Protein AF-A0A820Y696-F1 (afdb_monomer)

Foldseek 3Di:
DDDDDDPPPPPPDDDPDPAAEFEEECVQEDLVPAPRDPVHHHPDPLSVCVVRNDRHWYWYQDPDPVVPGTDTDDPVNSVVSVVVNVVVVVVVVVVVVVVVVVVVVLVVLVVVVVVPDDDDDPVDDDADEDEPVCVLVQAQGKHKYWDFDPDDDDRNAAGRFTKIFIFHKDADPPPDDDVVRIDGPTPDMDTPGGDDHPACVVQDDPPDDVVSCVVCVVRVCVDDVNVVVVVLVVQLVVLLVVLQVVVQAEEDDADQKAPDAPDPDFDFDWDQDVNDIITGAQDCVVVQVVCCVPRAKYKYFAKHAGPPPDPDPPDDRIDTDIDIDHPPDDPVRVVVVVVSSVVSSVVSSD

Radius of gyration: 34.63 Å; Cα contacts (8 Å, |Δi|>4): 448; chains: 1; bounding box: 74×80×110 Å

Sequence (350 aa):
MVSTTESTIQKLEDCSMNGILIYTSEKYGNDEQGDGSETKPFRTPLQGYRQYGDTITIYIDSKDESKGKWELLSKTQGKKVKIQYAEEKRKQERSRQQEFEDAQRREEKLEEAKQNVIKEDKSLSQAEVIKIKYVRNYHDKRVKIFGWCQTYDSVILSTEASISVYGIVRPVPEGQSAPGDQELVVDYFEVIGHSPPGGTDTLVNEESHPDVQLDNRHMLIRGENTSKILRLRSIVTQCFREHFFDRGYYETFPPTLVQTQVEGGSTLFSLSYFGEPAYLTQSSQLYLETACPALGDVFCIAQSYRAEQSRTRRHLAEYTHIEAECPFISYNDLLDRIEDLVVDVIDRMA

Secondary structure (DSSP, 8-state):
------TTSTTS------PEEEEB-TTT--TTT--SSSSS-BSSHHHHHHHHTTSEEEEEE-S-GGG-SEEEPPHHHHHHHHHHHHHHHHHHHHHHHHHHHHHHHHHHHHHHHHT------TTSPPPEEE-GGGGGG-TT-EEEEEEE--S--SSS--TT-EEEEEEEEEEPPTT---TTSEEEEEEEEEEEE---TTTTTTT--TTS-HHHHHHTHHHHTTSHHHHHHHHHHHHHHHHHHHHHHHTT-EE----SEESS-SSTT----EEEETTEEEEE-S--HHHHHHHHHHHSSEEEEEEEE------STT--SEEEEEEEE-TT--HHHHHHHHHHHHHHHHHHH-

Nearest PDB structures (foldseek):
  8tc8-assembly1_A  TM=9.318E-01  e=1.299E-28  Homo sapiens
  2xgt-assembly1_B  TM=9.319E-01  e=3.676E-26  Brugia malayi
  2xti-assembly1_A  TM=9.289E-01  e=9.708E-26  Brugia malayi
  2xgt-assembly1_A  TM=9.191E-01  e=1.893E-25  Brugia malayi
  1wyd-assembly1_B  TM=8.976E-01  e=2.344E-17  Sulfurisphaera tokodaii str. 7

Solvent-accessible surface area (backbone atoms only — not comparable to full-atom values): 20981 Å² total; per-residue (Å²): 132,88,79,94,87,74,95,76,77,89,81,80,86,88,81,94,68,101,48,55,73,34,25,24,21,82,89,79,27,34,72,87,81,33,81,22,39,89,92,37,15,16,31,42,72,60,55,52,39,74,76,63,40,92,60,55,46,51,29,29,64,35,94,47,75,92,77,39,73,62,32,72,58,49,73,70,59,49,51,54,45,52,50,52,52,51,51,53,50,51,51,51,51,50,51,52,50,51,52,50,53,51,49,52,58,48,51,53,52,53,56,61,49,70,71,65,76,81,71,82,69,83,86,56,76,83,58,47,81,51,58,79,93,54,52,88,80,41,73,78,36,44,33,35,39,74,49,63,40,89,67,88,82,71,98,76,66,29,34,69,15,32,35,38,42,29,27,39,36,39,71,49,59,91,96,58,86,44,86,86,54,39,41,70,53,70,80,44,72,46,81,76,39,86,43,66,79,63,38,63,63,71,78,49,56,94,85,49,56,68,67,63,48,58,78,44,34,87,56,51,45,72,38,74,68,49,35,50,52,56,50,47,52,54,50,53,56,48,33,51,49,50,56,40,48,78,71,64,34,43,83,53,83,72,79,50,73,33,84,68,82,88,62,92,91,68,60,59,45,74,45,79,54,95,86,39,79,30,27,44,29,68,66,58,61,75,58,44,62,66,42,24,90,80,62,40,36,34,31,35,80,44,73,24,30,47,52,64,94,59,93,53,101,86,57,63,51,63,43,83,41,78,49,72,41,65,69,95,66,54,73,66,55,50,53,53,50,52,51,48,52,57,51,52,36,54,60,68,72,110

pLDDT: mean 82.22, std 15.83, range [27.8, 98.81]

Mean predicted aligned error: 16.08 Å

Structure (mmCIF, N/CA/C/O backbone):
data_AF-A0A820Y696-F1
#
_entry.id   AF-A0A820Y696-F1
#
loop_
_atom_site.group_PDB
_atom_site.id
_atom_site.type_symbol
_atom_site.label_atom_id
_atom_site.label_alt_id
_atom_site.label_comp_id
_atom_site.label_asym_id
_atom_site.label_entity_id
_atom_site.label_seq_id
_atom_site.pdbx_PDB_ins_code
_atom_site.Cartn_x
_atom_site.Cartn_y
_atom_site.Cartn_z
_atom_site.occupancy
_atom_site.B_iso_or_equiv
_atom_site.auth_seq_id
_atom_site.auth_comp_id
_atom_site.auth_asym_id
_atom_site.auth_atom_id
_atom_site.pdbx_PDB_model_num
ATOM 1 N N . MET A 1 1 ? 34.232 54.675 78.229 1.00 34.28 1 MET A N 1
ATOM 2 C CA . MET A 1 1 ? 35.220 53.758 77.619 1.00 34.28 1 MET A CA 1
ATOM 3 C C . MET A 1 1 ? 34.406 52.807 76.747 1.00 34.28 1 MET A C 1
ATOM 5 O O . MET A 1 1 ? 33.530 52.168 77.300 1.00 34.28 1 MET A O 1
ATOM 9 N N . VAL A 1 2 ? 34.347 53.007 75.419 1.00 29.97 2 VAL A N 1
ATOM 10 C CA . VAL A 1 2 ? 35.197 52.316 74.409 1.00 29.97 2 VAL A CA 1
ATOM 11 C C . VAL A 1 2 ? 34.992 50.790 74.538 1.00 29.97 2 VAL A C 1
ATOM 13 O O . VAL A 1 2 ? 35.233 50.280 75.618 1.00 29.97 2 VAL A O 1
ATOM 16 N N . SER A 1 3 ? 34.568 49.974 73.567 1.00 27.80 3 SER A N 1
ATOM 17 C CA . SER A 1 3 ? 34.512 50.056 72.103 1.00 27.80 3 SER A CA 1
ATOM 18 C C . SER A 1 3 ? 33.715 48.850 71.566 1.00 27.80 3 SER A C 1
ATOM 20 O O . SER A 1 3 ? 33.754 47.770 72.144 1.00 27.80 3 SER A O 1
ATOM 22 N N . THR A 1 4 ? 33.064 49.044 70.422 1.00 36.91 4 THR A N 1
ATOM 23 C CA . THR A 1 4 ? 32.690 48.057 69.394 1.00 36.91 4 THR A CA 1
ATOM 24 C C . THR A 1 4 ? 33.629 46.852 69.242 1.00 36.91 4 THR A C 1
ATOM 26 O O . THR A 1 4 ? 34.838 47.043 69.141 1.00 36.91 4 THR A O 1
ATOM 29 N N . THR A 1 5 ? 33.070 45.642 69.122 1.00 34.19 5 THR A N 1
ATOM 30 C CA . THR A 1 5 ? 33.296 44.642 68.045 1.00 34.19 5 THR A CA 1
ATOM 31 C C . THR A 1 5 ? 32.708 43.297 68.472 1.00 34.19 5 THR A C 1
ATOM 33 O O . THR A 1 5 ? 33.298 42.620 69.292 1.00 34.19 5 THR A O 1
ATOM 36 N N . GLU A 1 6 ? 31.538 42.937 67.934 1.00 31.55 6 GLU A N 1
ATOM 37 C CA . GLU A 1 6 ? 31.139 41.542 67.615 1.00 31.55 6 GLU A CA 1
ATOM 38 C C . GLU A 1 6 ? 29.747 41.499 66.942 1.00 31.55 6 GLU A C 1
ATOM 40 O O . GLU A 1 6 ? 28.973 40.556 67.060 1.00 31.55 6 GLU A O 1
ATOM 45 N N . SER A 1 7 ? 29.421 42.527 66.149 1.00 32.94 7 SER A N 1
ATOM 46 C CA . SER A 1 7 ? 28.192 42.609 65.349 1.00 32.94 7 SER A CA 1
ATOM 47 C C . SER A 1 7 ? 28.262 41.811 64.034 1.00 32.94 7 SER A C 1
ATOM 49 O O . SER A 1 7 ? 27.676 42.232 63.037 1.00 32.94 7 SER A O 1
ATOM 51 N N . THR A 1 8 ? 28.976 40.681 63.994 1.00 31.08 8 THR A N 1
ATOM 52 C CA . THR A 1 8 ? 29.197 39.932 62.736 1.00 31.08 8 THR A CA 1
ATOM 53 C C . THR A 1 8 ? 29.030 38.411 62.857 1.00 31.08 8 THR A C 1
ATOM 55 O O . THR A 1 8 ? 29.131 37.723 61.850 1.00 31.08 8 THR A O 1
ATOM 58 N N . ILE A 1 9 ? 28.695 37.857 64.030 1.00 34.12 9 ILE A N 1
ATOM 59 C CA . ILE A 1 9 ? 28.526 36.392 64.202 1.00 34.12 9 ILE A CA 1
ATOM 60 C C . ILE A 1 9 ? 27.055 35.975 64.421 1.00 34.12 9 ILE A C 1
ATOM 62 O O . ILE A 1 9 ? 26.719 34.799 64.405 1.00 34.12 9 ILE A O 1
ATOM 66 N N . GLN A 1 10 ? 26.120 36.926 64.463 1.00 30.12 10 GLN A N 1
ATOM 67 C CA . GLN A 1 10 ? 24.681 36.664 64.638 1.00 30.12 10 GLN A CA 1
ATOM 68 C C . GLN A 1 10 ? 23.873 36.756 63.328 1.00 30.12 10 GLN A C 1
ATOM 70 O O . GLN A 1 10 ? 22.811 37.373 63.276 1.00 30.12 10 GLN A O 1
ATOM 75 N N . LYS A 1 11 ? 24.393 36.177 62.234 1.00 34.88 11 LYS A N 1
ATOM 76 C CA . LYS A 1 11 ? 23.696 36.121 60.929 1.00 34.88 11 LYS A CA 1
ATOM 77 C C . LYS A 1 11 ? 23.834 34.799 60.157 1.00 34.88 11 LYS A C 1
ATOM 79 O O . LYS A 1 11 ? 23.596 34.786 58.953 1.00 34.88 11 LYS A O 1
ATOM 84 N N . LEU A 1 12 ? 24.189 33.695 60.818 1.00 33.03 12 LEU A N 1
ATOM 85 C CA . LEU A 1 12 ? 24.462 32.416 60.138 1.00 33.03 12 LEU A CA 1
ATOM 86 C C . LEU A 1 12 ? 23.726 31.186 60.684 1.00 33.03 12 LEU A C 1
ATOM 88 O O . LEU A 1 12 ? 24.022 30.075 60.263 1.00 33.03 12 LEU A O 1
ATOM 92 N N . GLU A 1 13 ? 22.712 31.357 61.527 1.00 29.64 13 GLU A N 1
ATOM 93 C CA . GLU A 1 13 ? 21.916 30.231 62.026 1.00 29.64 13 GLU A CA 1
ATOM 94 C C . GLU A 1 13 ? 20.428 30.543 61.904 1.00 29.64 13 GLU A C 1
ATOM 96 O O . GLU A 1 13 ? 19.806 31.021 62.840 1.00 29.64 13 GLU A O 1
ATOM 101 N N . ASP A 1 14 ? 19.886 30.332 60.703 1.00 31.30 14 ASP A N 1
ATOM 102 C CA . ASP A 1 14 ? 18.464 30.039 60.485 1.00 31.30 14 ASP A CA 1
ATOM 103 C C . ASP A 1 14 ? 18.265 29.575 59.034 1.00 31.30 14 ASP A C 1
ATOM 105 O O . ASP A 1 14 ? 17.915 30.363 58.159 1.00 31.30 14 ASP A O 1
ATOM 109 N N . CYS A 1 15 ? 18.559 28.298 58.756 1.00 31.97 15 CYS A N 1
ATOM 110 C CA . CYS A 1 15 ? 17.965 27.506 57.662 1.00 31.97 15 CYS A CA 1
ATOM 111 C C . CYS A 1 15 ? 18.509 26.066 57.694 1.00 31.97 15 CYS A C 1
ATOM 113 O O . CYS A 1 15 ? 19.317 25.670 56.857 1.00 31.97 15 CYS A O 1
ATOM 115 N N . SER A 1 16 ? 18.050 25.252 58.647 1.00 33.09 16 SER A N 1
ATOM 116 C CA . SER A 1 16 ? 18.094 23.795 58.487 1.00 33.09 16 SER A CA 1
ATOM 117 C C . SER A 1 16 ? 16.762 23.325 57.894 1.00 33.09 16 SER A C 1
ATOM 119 O O . SER A 1 16 ? 15.772 23.126 58.586 1.00 33.09 16 SER A O 1
ATOM 121 N N . MET A 1 17 ? 16.728 23.183 56.570 1.00 40.22 17 MET A N 1
ATOM 122 C CA . MET A 1 17 ? 15.738 22.373 55.860 1.00 40.22 17 MET A CA 1
ATOM 123 C C . MET A 1 17 ? 16.501 21.603 54.783 1.00 40.22 17 MET A C 1
ATOM 125 O O . MET A 1 17 ? 17.006 22.203 53.838 1.00 40.22 17 MET A O 1
ATOM 129 N N . ASN A 1 18 ? 16.599 20.280 54.940 1.00 46.41 18 ASN A N 1
ATOM 130 C CA . ASN A 1 18 ? 17.133 19.341 53.946 1.00 46.41 18 ASN A CA 1
ATOM 131 C C . ASN A 1 18 ? 16.219 19.301 52.702 1.00 46.41 18 ASN A C 1
ATOM 133 O O . ASN A 1 18 ? 15.478 18.341 52.500 1.00 46.41 18 ASN A O 1
ATOM 137 N N . GLY A 1 19 ? 16.212 20.367 51.902 1.00 59.19 19 GLY A N 1
ATOM 138 C CA . GLY A 1 19 ? 15.522 20.436 50.614 1.00 59.19 19 GLY A CA 1
ATOM 139 C C . GLY A 1 19 ? 16.490 20.172 49.464 1.00 59.19 19 GLY A C 1
ATOM 140 O O . GLY A 1 19 ? 17.631 20.628 49.499 1.00 59.19 19 GLY A O 1
ATOM 141 N N . ILE A 1 20 ? 16.039 19.450 48.437 1.00 76.62 20 ILE A N 1
ATOM 142 C CA . ILE A 1 20 ? 16.822 19.248 47.210 1.00 76.62 20 ILE A CA 1
ATOM 143 C C . ILE A 1 20 ? 16.961 20.607 46.507 1.00 76.62 20 ILE A C 1
ATOM 145 O O . ILE A 1 20 ? 15.968 21.309 46.289 1.00 76.62 20 ILE A O 1
ATOM 149 N N . LEU A 1 21 ? 18.198 20.992 46.192 1.00 86.06 21 LEU A N 1
ATOM 150 C CA . LEU A 1 21 ? 18.524 22.231 45.484 1.00 86.06 21 LEU A CA 1
ATOM 151 C C . LEU A 1 21 ? 18.435 21.982 43.979 1.00 86.06 21 LEU A C 1
ATOM 153 O O . LEU A 1 21 ? 19.087 21.071 43.475 1.00 86.06 21 LEU A O 1
ATOM 157 N N . ILE A 1 22 ? 17.643 22.791 43.278 1.00 89.31 22 ILE A N 1
ATOM 158 C CA . ILE A 1 22 ? 17.419 22.675 41.836 1.00 89.31 22 ILE A CA 1
ATOM 159 C C . ILE A 1 22 ? 17.739 24.004 41.153 1.00 89.31 22 ILE A C 1
ATOM 161 O O . ILE A 1 22 ? 17.321 25.065 41.612 1.00 89.31 22 ILE A O 1
ATOM 165 N N . TYR A 1 23 ? 18.444 23.942 40.029 1.00 87.62 23 TYR A N 1
ATOM 166 C CA . TYR A 1 23 ? 18.819 25.088 39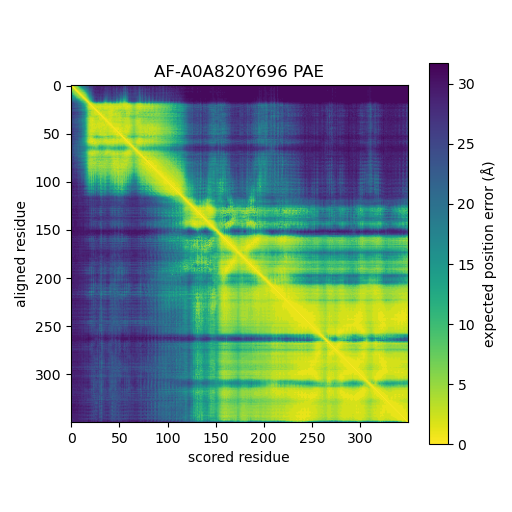.210 1.00 87.62 23 TYR A CA 1
ATOM 167 C C . TYR A 1 23 ? 18.016 25.088 37.914 1.00 87.62 23 TYR A C 1
ATOM 169 O O . TYR A 1 23 ? 17.846 24.057 37.259 1.00 87.62 23 TYR A O 1
ATOM 177 N N . THR A 1 24 ? 17.509 26.261 37.548 1.00 86.06 24 THR A N 1
ATOM 178 C CA . THR A 1 24 ? 16.707 26.472 36.343 1.00 86.06 24 THR A CA 1
ATOM 179 C C . THR A 1 24 ? 17.240 27.667 35.568 1.00 86.06 24 THR A C 1
ATOM 181 O O . THR A 1 24 ? 17.513 28.711 36.155 1.00 86.06 24 THR A O 1
ATOM 184 N N . SER A 1 25 ? 17.410 27.524 34.257 1.00 83.81 25 SER A N 1
ATOM 185 C CA . SER A 1 25 ? 17.928 28.581 33.390 1.00 83.81 25 SER A CA 1
ATOM 186 C C . SER A 1 25 ? 17.101 28.668 32.119 1.00 83.81 25 SER A C 1
ATOM 188 O O . SER A 1 25 ? 17.021 27.706 31.356 1.00 83.81 25 SER A O 1
ATOM 190 N N . GLU A 1 26 ? 16.519 29.834 31.848 1.00 83.00 26 GLU A N 1
ATOM 191 C CA . GLU A 1 26 ? 15.755 30.045 30.612 1.00 83.00 26 GLU A CA 1
ATOM 192 C C . GLU A 1 26 ? 16.678 30.058 29.385 1.00 83.00 26 GLU A C 1
ATOM 194 O O . GLU A 1 26 ? 16.252 29.699 28.285 1.00 83.00 26 GLU A O 1
ATOM 199 N N . LYS A 1 27 ? 17.943 30.463 29.581 1.00 79.00 27 LYS A N 1
ATOM 200 C CA . LYS A 1 27 ? 18.949 30.600 28.520 1.00 79.00 27 LYS A CA 1
ATOM 201 C C . LYS A 1 27 ? 19.704 29.305 28.231 1.00 79.00 27 LYS A C 1
ATOM 203 O O . LYS A 1 27 ? 20.006 29.038 27.072 1.00 79.00 27 LYS A O 1
ATOM 208 N N . TYR A 1 28 ? 20.031 28.531 29.265 1.00 81.31 28 TYR A N 1
ATOM 209 C CA . TYR A 1 28 ? 20.947 27.386 29.155 1.00 81.31 28 TYR A CA 1
ATOM 210 C C . TYR A 1 28 ? 20.347 26.058 29.633 1.00 81.31 28 TYR A C 1
ATOM 212 O O . TYR A 1 28 ? 21.022 25.033 29.572 1.00 81.31 28 TYR A O 1
ATOM 220 N N . GLY A 1 29 ? 19.109 26.065 30.130 1.00 83.44 29 GLY A N 1
ATOM 221 C CA . GLY A 1 29 ? 18.446 24.877 30.650 1.00 83.44 29 GLY A CA 1
ATOM 222 C C . GLY A 1 29 ? 17.717 24.059 29.589 1.00 83.44 29 GLY A C 1
ATOM 223 O O . GLY A 1 29 ? 17.315 24.563 28.538 1.00 83.44 29 GLY A O 1
ATOM 224 N N . ASN A 1 30 ? 17.511 22.779 29.895 1.00 81.75 30 ASN A N 1
ATOM 225 C CA . ASN A 1 30 ? 16.773 21.842 29.052 1.00 81.75 30 ASN A CA 1
ATOM 226 C C . ASN A 1 30 ? 15.815 21.008 29.920 1.00 81.75 30 ASN A C 1
ATOM 228 O O . ASN A 1 30 ? 16.254 20.351 30.855 1.00 81.75 30 ASN A O 1
ATOM 232 N N . ASP A 1 31 ? 14.512 21.035 29.626 1.00 84.25 31 ASP A N 1
ATOM 233 C CA . ASP A 1 31 ? 13.504 20.303 30.414 1.00 84.25 31 ASP A CA 1
ATOM 234 C C . ASP A 1 31 ? 13.427 18.803 30.086 1.00 84.25 31 ASP A C 1
ATOM 236 O O . ASP A 1 31 ? 12.898 18.038 30.888 1.00 84.25 31 ASP A O 1
ATOM 240 N N . GLU A 1 32 ? 13.963 18.370 28.943 1.00 80.81 32 GLU A N 1
ATOM 241 C CA . GLU A 1 32 ? 13.974 16.959 28.530 1.00 80.81 32 GLU A CA 1
ATOM 242 C C . GLU A 1 32 ? 15.253 16.234 28.966 1.00 80.81 32 GLU A C 1
ATOM 244 O O . GLU A 1 32 ? 15.213 15.053 29.299 1.00 80.81 32 GLU A O 1
ATOM 249 N N . GLN A 1 33 ? 16.394 16.934 28.953 1.00 80.88 33 GLN A N 1
ATOM 250 C CA . GLN A 1 33 ? 17.720 16.345 29.212 1.00 80.88 33 GLN A CA 1
ATOM 251 C C . GLN A 1 33 ? 18.431 16.906 30.453 1.00 80.88 33 GLN A C 1
ATOM 253 O O . GLN A 1 33 ? 19.501 16.412 30.820 1.00 80.88 33 GLN A O 1
ATOM 258 N N . GLY A 1 34 ? 17.889 17.958 31.071 1.00 82.25 34 GLY A N 1
ATOM 259 C CA . GLY A 1 34 ? 18.410 18.513 32.318 1.00 82.25 34 GLY A CA 1
ATOM 260 C C . GLY A 1 34 ? 18.145 17.580 33.496 1.00 82.25 34 GLY A C 1
ATOM 261 O O . GLY A 1 34 ? 17.174 16.830 33.498 1.00 82.25 34 GLY A O 1
ATOM 262 N N . ASP A 1 35 ? 19.012 17.629 34.503 1.00 81.50 35 ASP A N 1
ATOM 263 C CA . ASP A 1 35 ? 18.831 16.907 35.771 1.00 81.50 35 ASP A CA 1
ATOM 264 C C . ASP A 1 35 ? 18.558 17.859 36.948 1.00 81.50 35 ASP A C 1
ATOM 266 O O . ASP A 1 35 ? 18.370 17.422 38.081 1.00 81.50 35 ASP A O 1
ATOM 270 N N . GLY A 1 36 ? 18.518 19.169 36.684 1.00 79.88 36 GLY A N 1
ATOM 271 C CA . GLY A 1 36 ? 18.284 20.193 37.696 1.00 79.88 36 GLY A CA 1
ATOM 272 C C . GLY A 1 36 ? 19.521 20.551 38.512 1.00 79.88 36 GLY A C 1
ATOM 273 O O . GLY A 1 36 ? 19.414 21.366 39.427 1.00 79.88 36 GLY A O 1
ATOM 274 N N . SER A 1 37 ? 20.690 19.994 38.194 1.00 85.25 37 SER A N 1
ATOM 275 C CA . SER A 1 37 ? 21.964 20.428 38.762 1.00 85.25 37 SER A CA 1
ATOM 276 C C . SER A 1 37 ? 22.425 21.759 38.163 1.00 85.25 37 SER A C 1
ATOM 278 O O . SER A 1 37 ? 21.946 22.209 37.124 1.00 85.25 37 SER A O 1
ATOM 280 N N . GLU A 1 38 ? 23.418 22.387 38.788 1.00 84.62 38 GLU A N 1
ATOM 281 C CA . GLU A 1 38 ? 24.014 23.625 38.277 1.00 84.62 38 GLU A CA 1
ATOM 282 C C . GLU A 1 38 ? 24.674 23.451 36.892 1.00 84.62 38 GLU A C 1
ATOM 284 O O . GLU A 1 38 ? 24.745 24.401 36.109 1.00 84.62 38 GLU A O 1
ATOM 289 N N . THR A 1 39 ? 25.149 22.239 36.576 1.00 83.06 39 THR A N 1
ATOM 290 C CA . THR A 1 39 ? 25.812 21.931 35.297 1.00 83.06 39 THR A CA 1
ATOM 291 C C . THR A 1 39 ? 24.823 21.559 34.194 1.00 83.06 39 THR A C 1
ATOM 293 O O . THR A 1 39 ? 25.113 21.799 33.022 1.00 83.06 39 THR A O 1
ATOM 296 N N . LYS A 1 40 ? 23.649 21.024 34.554 1.00 85.25 40 LYS A N 1
ATOM 297 C CA . LYS A 1 40 ? 22.553 20.680 33.637 1.00 85.25 40 LYS A CA 1
ATOM 298 C C . LYS A 1 40 ? 21.202 21.164 34.188 1.00 85.25 40 LYS A C 1
ATOM 300 O O . LYS A 1 40 ? 20.352 20.347 34.559 1.00 85.25 40 LYS A O 1
ATOM 305 N N . PRO A 1 41 ? 20.986 22.490 34.242 1.00 87.62 41 PRO A N 1
ATOM 306 C CA . PRO A 1 41 ? 19.776 23.049 34.821 1.00 87.62 41 PRO A CA 1
ATOM 307 C C . PRO A 1 41 ? 18.547 22.690 33.982 1.00 87.62 41 PRO A C 1
ATOM 309 O O . PRO A 1 41 ? 18.623 22.536 32.758 1.00 87.62 41 PRO A O 1
ATOM 312 N N . PHE A 1 42 ? 17.387 22.617 34.630 1.00 88.06 42 PHE A N 1
ATOM 313 C CA . PHE A 1 42 ? 16.120 22.583 33.899 1.00 88.06 42 PHE A CA 1
ATOM 314 C C . PHE A 1 42 ? 15.887 23.917 33.192 1.00 88.06 42 PHE A C 1
ATOM 316 O O . PHE A 1 42 ? 16.422 24.953 33.587 1.00 88.06 42 PHE A O 1
ATOM 323 N N . ARG A 1 43 ? 15.067 23.923 32.147 1.00 87.06 43 ARG A N 1
ATOM 324 C CA . ARG A 1 43 ? 14.660 25.166 31.489 1.00 87.06 43 ARG A CA 1
ATOM 325 C C . ARG A 1 43 ? 13.597 25.899 32.300 1.00 87.06 43 ARG A C 1
ATOM 327 O O . ARG A 1 43 ? 13.613 27.125 32.357 1.00 87.06 43 ARG A O 1
ATOM 334 N N . THR A 1 44 ? 12.684 25.164 32.938 1.00 86.06 44 THR A N 1
ATOM 335 C CA . THR A 1 44 ? 11.565 25.740 33.688 1.00 86.06 44 THR A CA 1
ATOM 336 C C . THR A 1 44 ? 11.518 25.278 35.149 1.00 86.06 44 THR A C 1
ATOM 338 O O . THR A 1 44 ? 11.748 24.107 35.454 1.00 86.06 44 THR A O 1
ATOM 341 N N . PRO A 1 45 ? 11.123 26.162 36.086 1.00 83.88 45 PRO A N 1
ATOM 342 C CA . PRO A 1 45 ? 10.870 25.779 37.478 1.00 83.88 45 PRO A CA 1
ATOM 343 C C . PRO A 1 45 ? 9.795 24.700 37.652 1.00 83.88 45 PRO A C 1
ATOM 345 O O . PRO A 1 45 ? 9.830 23.950 38.625 1.00 83.88 45 PRO A O 1
ATOM 348 N N . LEU A 1 46 ? 8.842 24.607 36.718 1.00 84.94 46 LEU A N 1
ATOM 349 C CA . LEU A 1 46 ? 7.779 23.601 36.745 1.00 84.94 46 LEU A CA 1
ATOM 350 C C . LEU A 1 46 ? 8.344 22.178 36.624 1.00 84.94 46 LEU A C 1
ATOM 352 O O . LEU A 1 46 ? 7.873 21.279 37.319 1.00 84.94 46 LEU A O 1
ATOM 356 N N . GLN A 1 47 ? 9.380 21.986 35.802 1.00 82.94 47 GLN A N 1
ATOM 357 C CA . GLN A 1 47 ? 10.019 20.685 35.620 1.00 82.94 47 GLN A CA 1
ATOM 358 C C . GLN A 1 47 ? 10.693 20.184 36.905 1.00 82.94 47 GLN A C 1
ATOM 360 O O . GLN A 1 47 ? 10.561 19.011 37.254 1.00 82.94 47 GLN A O 1
ATOM 365 N N . GLY A 1 48 ? 11.303 21.089 37.678 1.00 82.38 48 GLY A N 1
ATOM 366 C CA . GLY A 1 48 ? 11.834 20.764 39.003 1.00 82.38 48 GLY A CA 1
ATOM 367 C C . GLY A 1 48 ? 10.759 20.192 39.936 1.00 82.38 48 GLY A C 1
ATOM 368 O O . GLY A 1 48 ? 10.967 19.143 40.547 1.00 82.38 48 GLY A O 1
ATOM 369 N N . TYR A 1 49 ? 9.582 20.826 39.995 1.00 83.31 49 TYR A N 1
ATOM 370 C CA . TYR A 1 49 ? 8.463 20.341 40.816 1.00 83.31 49 TYR A CA 1
ATOM 371 C C . TYR A 1 49 ? 7.903 18.997 40.334 1.00 83.31 49 TYR A C 1
ATOM 373 O O . TYR A 1 49 ? 7.521 18.173 41.163 1.00 83.31 49 TYR A O 1
ATOM 381 N N . ARG A 1 50 ? 7.890 18.739 39.019 1.00 82.12 50 ARG A N 1
ATOM 382 C CA . ARG A 1 50 ? 7.444 17.452 38.457 1.00 82.12 50 ARG A CA 1
ATOM 383 C C . ARG A 1 50 ? 8.333 16.288 38.884 1.00 82.12 50 ARG A C 1
ATOM 385 O O . ARG A 1 50 ? 7.816 15.220 39.192 1.00 82.12 50 ARG A O 1
ATOM 392 N N . GLN A 1 51 ? 9.648 16.493 38.901 1.00 80.44 51 GLN A N 1
ATOM 393 C CA . GLN A 1 51 ? 10.604 15.419 39.164 1.00 80.44 51 GLN A CA 1
ATOM 394 C C . GLN A 1 51 ? 10.874 15.203 40.657 1.00 80.44 51 GLN A C 1
ATOM 396 O O . GLN A 1 51 ? 11.049 14.066 41.090 1.00 80.44 51 GLN A O 1
ATOM 401 N N . TYR A 1 52 ? 10.882 16.277 41.449 1.00 81.12 52 TYR A N 1
ATOM 402 C CA . TYR A 1 52 ? 11.322 16.230 42.848 1.00 81.12 52 TYR A CA 1
ATOM 403 C C . TYR A 1 52 ? 10.239 16.630 43.865 1.00 81.12 52 TYR A C 1
ATOM 405 O O . TYR A 1 52 ? 10.463 16.542 45.073 1.00 81.12 52 TYR A O 1
ATOM 413 N N . GLY A 1 53 ? 9.046 17.023 43.409 1.00 77.81 53 GLY A N 1
ATOM 414 C CA . GLY A 1 53 ? 7.914 17.359 44.272 1.00 77.81 53 GLY A CA 1
ATOM 415 C C . GLY A 1 53 ? 8.047 18.704 44.994 1.00 77.81 53 GLY A C 1
ATOM 416 O O . GLY A 1 53 ? 8.837 19.568 44.624 1.00 77.81 53 GLY A O 1
ATOM 417 N N . ASP A 1 54 ? 7.237 18.906 46.038 1.00 73.94 54 ASP A N 1
ATOM 418 C CA . ASP A 1 54 ? 7.047 20.219 46.683 1.00 73.94 54 ASP A CA 1
ATOM 419 C C . ASP A 1 54 ? 8.179 20.637 47.641 1.00 73.94 54 ASP A C 1
ATOM 421 O O . ASP A 1 54 ? 8.202 21.782 48.114 1.00 73.94 54 ASP A O 1
ATOM 425 N N . THR A 1 55 ? 9.116 19.724 47.911 1.00 75.94 55 THR A N 1
ATOM 426 C CA . THR A 1 55 ? 10.184 19.833 48.918 1.00 75.94 55 THR A CA 1
ATOM 427 C C . THR A 1 55 ? 11.525 20.259 48.308 1.00 75.94 55 THR A C 1
ATOM 429 O O . THR A 1 55 ? 12.587 19.757 48.681 1.00 75.94 55 THR A O 1
ATOM 432 N N . ILE A 1 56 ? 11.476 21.185 47.349 1.00 82.62 56 ILE A N 1
ATOM 433 C CA . ILE A 1 56 ? 12.651 21.674 46.619 1.00 82.62 56 ILE A CA 1
ATOM 434 C C . ILE A 1 56 ? 12.845 23.180 46.738 1.00 82.62 56 ILE A C 1
ATOM 436 O O . ILE A 1 5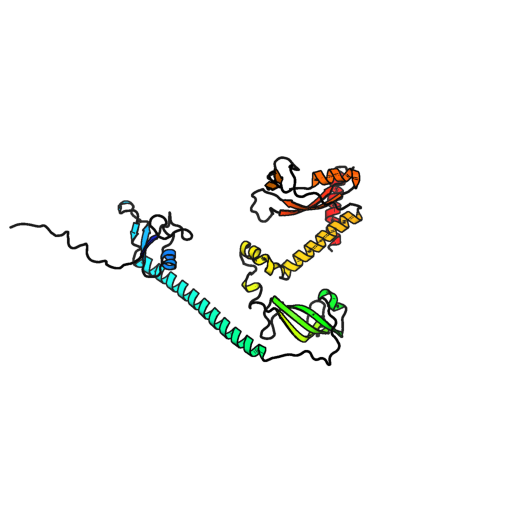6 ? 11.886 23.954 46.842 1.00 82.62 56 ILE A O 1
ATOM 440 N N . THR A 1 57 ? 14.108 23.583 46.656 1.00 82.25 57 THR A N 1
ATOM 441 C CA . THR A 1 57 ? 14.543 24.979 46.624 1.00 82.25 57 THR A CA 1
ATOM 442 C C . THR A 1 57 ? 15.081 25.279 45.230 1.00 82.25 57 THR A C 1
ATOM 444 O O . THR A 1 57 ? 16.050 24.657 44.804 1.00 82.25 57 THR A O 1
ATOM 447 N N . ILE A 1 58 ? 14.447 26.211 44.512 1.00 85.44 58 ILE A N 1
ATOM 448 C CA . ILE A 1 58 ? 14.764 26.498 43.106 1.00 85.44 58 ILE A CA 1
ATOM 449 C C . ILE A 1 58 ? 15.565 27.796 42.977 1.00 85.44 58 ILE A C 1
ATOM 451 O O . ILE A 1 58 ? 15.139 28.841 43.474 1.00 85.44 58 ILE A O 1
ATOM 455 N N . TYR A 1 59 ? 16.675 27.731 42.246 1.00 86.00 59 TYR A N 1
ATOM 456 C CA . TYR A 1 59 ? 17.454 28.872 41.775 1.00 86.00 59 TYR A CA 1
ATOM 457 C C . TYR A 1 59 ? 17.156 29.152 40.298 1.00 86.00 59 TYR A C 1
ATOM 459 O O . TYR A 1 59 ? 17.042 28.228 39.490 1.00 86.00 59 TYR A O 1
ATOM 467 N N . ILE A 1 60 ? 17.021 30.428 39.953 1.00 86.69 60 ILE A N 1
ATOM 468 C CA . ILE A 1 60 ? 16.802 30.940 38.595 1.00 86.69 60 ILE A CA 1
ATOM 469 C C . ILE A 1 60 ? 17.993 31.798 38.155 1.00 86.69 60 ILE A C 1
ATOM 471 O O . ILE A 1 60 ? 18.796 32.217 38.993 1.00 86.69 60 ILE A O 1
ATOM 475 N N . ASP A 1 61 ? 18.099 32.092 36.859 1.00 84.50 61 ASP A N 1
ATOM 476 C CA . ASP A 1 61 ? 19.087 33.049 36.344 1.00 84.50 61 ASP A CA 1
ATOM 477 C C . ASP A 1 61 ? 18.942 34.411 37.054 1.00 84.50 61 ASP A C 1
ATOM 479 O O . ASP A 1 61 ? 17.855 35.000 37.082 1.00 84.50 61 ASP A O 1
ATOM 483 N N . SER A 1 62 ? 20.041 34.921 37.620 1.00 82.06 62 SER A N 1
ATOM 484 C CA . SER A 1 62 ? 20.059 36.245 38.253 1.00 82.06 62 SER A CA 1
ATOM 485 C C . SER A 1 62 ? 19.797 37.344 37.225 1.00 82.06 62 SER A C 1
ATOM 487 O O . SER A 1 62 ? 20.360 37.346 36.128 1.00 82.06 62 SER A O 1
ATOM 489 N N . LYS A 1 63 ? 18.973 38.330 37.595 1.00 74.56 63 LYS A N 1
ATOM 490 C CA . LYS A 1 63 ? 18.740 39.529 36.768 1.00 74.56 63 LYS A CA 1
ATOM 491 C C . LYS A 1 63 ? 19.870 40.554 36.857 1.00 74.56 63 LYS A C 1
ATOM 493 O O . LYS A 1 63 ? 19.904 41.489 36.062 1.00 74.56 63 LYS A O 1
ATOM 498 N N . ASP A 1 64 ? 20.755 40.395 37.834 1.00 74.69 64 ASP A N 1
ATOM 499 C CA . ASP A 1 64 ? 21.853 41.301 38.136 1.00 74.69 64 ASP A CA 1
ATOM 500 C C . ASP A 1 64 ? 23.156 40.492 38.178 1.00 74.69 64 ASP A C 1
ATOM 502 O O . ASP A 1 64 ? 23.463 39.823 39.169 1.00 74.69 64 ASP A O 1
ATOM 506 N N . GLU A 1 65 ? 23.917 40.530 37.080 1.00 65.81 65 GLU A N 1
ATOM 507 C CA . GLU A 1 65 ? 25.171 39.774 36.932 1.00 65.81 65 GLU A CA 1
ATOM 508 C C . GLU A 1 65 ? 26.229 40.176 37.978 1.00 65.81 65 GLU A C 1
ATOM 510 O O . GLU A 1 65 ? 27.145 39.403 38.255 1.00 65.81 65 GLU A O 1
ATOM 515 N N . SER A 1 66 ? 26.076 41.339 38.631 1.00 61.31 66 SER A N 1
ATOM 516 C CA . SER A 1 66 ? 26.979 41.797 39.695 1.00 61.31 66 SER A CA 1
ATOM 517 C C . SER A 1 66 ? 26.800 41.056 41.031 1.00 61.31 66 SER A C 1
ATOM 519 O O . SER A 1 66 ? 27.685 41.116 41.885 1.00 61.31 66 SER A O 1
ATOM 521 N N . LYS A 1 67 ? 25.688 40.326 41.215 1.00 59.47 67 LYS A N 1
ATOM 522 C CA . LYS A 1 67 ? 25.348 39.596 42.455 1.00 59.47 67 LYS A CA 1
ATOM 523 C C . LYS A 1 67 ? 25.566 38.083 42.373 1.00 59.47 67 LYS A C 1
ATOM 525 O O . LYS A 1 67 ? 25.277 37.375 43.335 1.00 59.47 67 LYS A O 1
ATOM 530 N N . GLY A 1 68 ? 26.106 37.597 41.256 1.00 73.44 68 GLY A N 1
ATOM 531 C CA . GLY A 1 68 ? 26.311 36.176 40.980 1.00 73.44 68 GLY A CA 1
ATOM 532 C C . GLY A 1 68 ? 25.324 35.621 39.952 1.00 73.44 68 GLY A C 1
ATOM 533 O O . GLY A 1 68 ? 24.359 36.277 39.569 1.00 73.44 68 GLY A O 1
ATOM 534 N N . LYS A 1 69 ? 25.594 34.399 39.480 1.00 78.12 69 LYS A N 1
ATOM 535 C CA . LYS A 1 69 ? 24.872 33.752 38.368 1.00 78.12 69 LYS A CA 1
ATOM 536 C C . LYS A 1 69 ? 23.436 33.336 38.721 1.00 78.12 69 LYS A C 1
ATOM 538 O O . LYS A 1 69 ? 22.576 33.318 37.845 1.00 78.12 69 LYS A O 1
ATOM 543 N N . TRP A 1 70 ? 23.175 33.029 39.990 1.00 83.31 70 TRP A N 1
ATOM 544 C CA . TRP A 1 70 ? 21.926 32.422 40.446 1.00 83.31 70 TRP A CA 1
ATOM 545 C C . TRP A 1 70 ? 21.221 33.286 41.488 1.00 83.31 70 TRP A C 1
ATOM 547 O O . TRP A 1 70 ? 21.840 33.744 42.446 1.00 83.31 70 TRP A O 1
ATOM 557 N N . GLU A 1 71 ? 19.911 33.445 41.336 1.00 84.31 71 GLU A N 1
ATOM 558 C CA . GLU A 1 71 ? 19.028 34.102 42.299 1.00 84.31 71 GLU A CA 1
ATOM 559 C C . GLU A 1 71 ? 17.973 33.104 42.796 1.00 84.31 71 GLU A C 1
ATOM 561 O O . GLU A 1 71 ? 17.514 32.239 42.051 1.00 84.31 71 GLU A O 1
ATOM 566 N N . LEU A 1 72 ? 17.582 33.192 44.069 1.00 83.88 72 LEU A N 1
ATOM 567 C CA . LEU A 1 72 ? 16.538 32.326 44.616 1.00 83.88 72 LEU A CA 1
ATOM 568 C C . LEU A 1 72 ? 15.177 32.679 43.998 1.00 83.88 72 LEU A C 1
ATOM 570 O O . LEU A 1 72 ? 14.786 33.848 43.977 1.00 83.88 72 LEU A O 1
ATOM 574 N N . LEU A 1 73 ? 14.414 31.670 43.564 1.00 83.31 73 LEU A N 1
ATOM 575 C CA . LEU A 1 73 ? 13.065 31.871 43.039 1.00 83.31 73 LEU A CA 1
ATOM 576 C C . LEU A 1 73 ? 12.200 32.626 44.062 1.00 83.31 73 LEU A C 1
ATOM 578 O O . LEU A 1 73 ? 12.014 32.187 45.200 1.00 83.31 73 LEU A O 1
ATOM 582 N N . SER A 1 74 ? 11.636 33.766 43.651 1.00 82.31 74 SER A N 1
ATOM 583 C CA . SER A 1 74 ? 10.864 34.612 44.564 1.00 82.31 74 SER A CA 1
ATOM 584 C C . SER A 1 74 ? 9.627 33.889 45.112 1.00 82.31 74 SER A C 1
ATOM 586 O O . SER A 1 74 ? 8.983 33.096 44.419 1.00 82.31 74 SER A O 1
ATOM 588 N N . LYS A 1 75 ? 9.221 34.219 46.348 1.00 77.06 75 LYS A N 1
ATOM 589 C CA . LYS A 1 75 ? 8.039 33.616 47.000 1.00 77.06 75 LYS A CA 1
ATOM 590 C C . LYS A 1 75 ? 6.760 33.745 46.154 1.00 77.06 75 LYS A C 1
ATOM 592 O O . LYS A 1 75 ? 5.939 32.829 46.138 1.00 77.06 75 LYS A O 1
ATOM 597 N N . THR A 1 76 ? 6.602 34.849 45.421 1.00 77.06 76 THR A N 1
ATOM 598 C CA . THR A 1 76 ? 5.455 35.093 44.530 1.00 77.06 76 THR A CA 1
ATOM 599 C C . THR A 1 76 ? 5.494 34.201 43.287 1.00 77.06 76 THR A C 1
ATOM 601 O O . THR A 1 76 ? 4.477 33.601 42.937 1.00 77.06 76 THR A O 1
ATOM 604 N N . GLN A 1 77 ? 6.659 34.064 42.643 1.00 77.50 77 GLN A N 1
ATOM 605 C CA . GLN A 1 77 ? 6.828 33.187 41.478 1.00 77.50 77 GLN A CA 1
ATOM 606 C C . GLN A 1 77 ? 6.694 31.711 41.870 1.00 77.50 77 GLN A C 1
ATOM 608 O O . GLN A 1 77 ? 5.949 30.979 41.222 1.00 77.50 77 GLN A O 1
ATOM 613 N N . GLY A 1 78 ? 7.308 31.295 42.982 1.00 79.50 78 GLY A N 1
ATOM 614 C CA . GLY A 1 78 ? 7.176 29.938 43.515 1.00 79.50 78 GLY A CA 1
ATOM 615 C C . GLY A 1 78 ? 5.726 29.561 43.825 1.00 79.50 78 GLY A C 1
ATOM 616 O O . GLY A 1 78 ? 5.292 28.461 43.494 1.00 79.50 78 GLY A O 1
ATOM 617 N N . LYS A 1 79 ? 4.923 30.487 44.374 1.00 79.69 79 LYS A N 1
ATOM 618 C CA . LYS A 1 79 ? 3.489 30.249 44.614 1.00 79.69 79 LYS A CA 1
ATOM 619 C C . LYS A 1 79 ? 2.711 30.013 43.314 1.00 79.69 79 LYS A C 1
ATOM 621 O O . LYS A 1 79 ? 1.860 29.130 43.281 1.00 79.69 79 LYS A O 1
ATOM 626 N N . LYS A 1 80 ? 3.007 30.764 42.247 1.00 82.81 80 LYS A N 1
ATOM 627 C CA . LYS A 1 80 ? 2.350 30.610 40.937 1.00 82.81 80 LYS A CA 1
ATOM 628 C C . LYS A 1 80 ? 2.666 29.254 40.296 1.00 82.81 80 LYS A C 1
ATOM 630 O O . LYS A 1 80 ? 1.750 28.576 39.842 1.00 82.81 80 LYS A O 1
ATOM 635 N N . VAL A 1 81 ? 3.934 28.841 40.320 1.00 81.06 81 VAL A N 1
ATOM 636 C CA . VAL A 1 81 ? 4.371 27.546 39.769 1.00 81.06 81 VAL A CA 1
ATOM 637 C C . VAL A 1 81 ? 3.793 26.378 40.577 1.00 81.06 81 VAL A C 1
ATOM 639 O O . VAL A 1 81 ? 3.313 25.413 39.992 1.00 81.06 81 VAL A O 1
ATOM 642 N N . LYS A 1 82 ? 3.729 26.492 41.913 1.00 82.12 82 LYS A N 1
ATOM 643 C CA . LYS A 1 82 ? 3.072 25.488 42.770 1.00 82.12 82 LYS A CA 1
ATOM 644 C C . LYS A 1 82 ? 1.581 25.328 42.473 1.00 82.12 82 LYS A C 1
ATOM 646 O O . LYS A 1 82 ? 1.079 24.210 42.505 1.00 82.12 82 LYS A O 1
ATOM 651 N N . ILE A 1 83 ? 0.870 26.419 42.171 1.00 83.25 83 ILE A N 1
ATOM 652 C CA . ILE A 1 83 ? -0.543 26.351 41.761 1.00 83.25 83 ILE A CA 1
ATOM 653 C C . ILE A 1 83 ? -0.678 25.594 40.435 1.00 83.25 83 ILE A C 1
ATOM 655 O O . ILE A 1 83 ? -1.500 24.687 40.354 1.00 83.25 83 ILE A O 1
ATOM 659 N N . GLN A 1 84 ? 0.164 25.899 39.440 1.00 81.50 84 GLN A N 1
ATOM 660 C CA . GLN A 1 84 ? 0.160 25.190 38.152 1.00 81.50 84 GLN A CA 1
ATOM 661 C C . GLN A 1 84 ? 0.452 23.693 38.312 1.00 81.50 84 GLN A C 1
ATOM 663 O O . GLN A 1 84 ? -0.274 22.866 37.767 1.00 81.50 84 GLN A O 1
ATOM 668 N N . TYR A 1 85 ? 1.457 23.333 39.114 1.00 82.12 85 TYR A N 1
ATOM 669 C CA . TYR A 1 85 ? 1.765 21.934 39.419 1.00 82.12 85 TYR A CA 1
ATOM 670 C C . TYR A 1 85 ? 0.598 21.224 40.128 1.00 82.12 85 TYR A C 1
ATOM 672 O O . TYR A 1 85 ? 0.230 20.105 39.770 1.00 82.12 85 TYR A O 1
ATOM 680 N N . ALA A 1 86 ? -0.046 21.885 41.096 1.00 83.19 86 ALA A N 1
ATOM 681 C CA . ALA A 1 86 ? -1.202 21.332 41.799 1.00 83.19 86 ALA A CA 1
ATOM 682 C C . ALA A 1 86 ? -2.431 21.154 40.885 1.00 83.19 86 ALA A C 1
ATOM 684 O O . ALA A 1 86 ? -3.177 20.188 41.051 1.00 83.19 86 ALA A O 1
ATOM 685 N N . GLU A 1 87 ? -2.653 22.056 39.925 1.00 82.88 87 GLU A N 1
ATOM 686 C CA . GLU A 1 87 ? -3.699 21.927 38.903 1.00 82.88 87 GLU A CA 1
ATOM 687 C C . GLU A 1 87 ? -3.416 20.773 37.931 1.00 82.88 87 GLU A C 1
ATOM 689 O O . GLU A 1 87 ? -4.314 19.961 37.698 1.00 82.88 87 GLU A O 1
ATOM 694 N N . GLU A 1 88 ? -2.181 20.636 37.429 1.00 81.44 88 GLU A N 1
ATOM 695 C CA . GLU A 1 88 ? -1.760 19.499 36.591 1.00 81.44 88 GLU A CA 1
ATOM 696 C C . GLU A 1 88 ? -1.950 18.168 37.326 1.00 81.44 88 GLU A C 1
ATOM 698 O O . GLU A 1 88 ? -2.564 17.244 36.787 1.00 81.44 88 GLU A O 1
ATOM 703 N N . LYS A 1 89 ? -1.506 18.091 38.586 1.00 81.88 89 LYS A N 1
ATOM 704 C CA . LYS A 1 89 ? -1.656 16.895 39.420 1.00 81.88 89 LYS A CA 1
ATOM 705 C C . LYS A 1 89 ? -3.127 16.555 39.653 1.00 81.88 89 LYS A C 1
ATOM 707 O O . LYS A 1 89 ? -3.521 15.411 39.473 1.00 81.88 89 LYS A O 1
ATOM 712 N N . ARG A 1 90 ? -3.972 17.544 39.975 1.00 83.81 90 ARG A N 1
ATOM 713 C CA . ARG A 1 90 ? -5.427 17.343 40.125 1.00 83.81 90 ARG A CA 1
ATOM 714 C C . ARG A 1 90 ? -6.089 16.889 38.826 1.00 83.81 90 ARG A C 1
ATOM 716 O O . ARG A 1 90 ? -7.026 16.099 38.887 1.00 83.81 90 ARG A O 1
ATOM 723 N N . LYS A 1 91 ? -5.642 17.389 37.672 1.00 80.62 91 LYS A N 1
ATOM 724 C CA . LYS A 1 91 ? -6.152 16.972 36.361 1.00 80.62 91 LYS A CA 1
ATOM 725 C C . LYS A 1 91 ? -5.748 15.529 36.044 1.00 80.62 91 LYS A C 1
ATOM 727 O O . LYS A 1 91 ? -6.606 14.757 35.630 1.00 80.62 91 LYS A O 1
ATOM 732 N N . GLN A 1 92 ? -4.492 15.152 36.297 1.00 73.81 92 GLN A N 1
ATOM 733 C CA . GLN A 1 92 ? -4.022 13.769 36.152 1.00 73.81 92 GLN A CA 1
ATOM 734 C C . GLN A 1 92 ? -4.744 12.810 37.102 1.00 73.81 92 GLN A C 1
ATOM 736 O O . GLN A 1 92 ? -5.176 11.749 36.666 1.00 73.81 92 GLN A O 1
ATOM 741 N N . GLU A 1 93 ? -4.925 13.191 38.369 1.00 77.62 93 GLU A N 1
ATOM 742 C CA . GLU A 1 93 ? -5.634 12.375 39.360 1.00 77.62 93 GLU A CA 1
ATOM 743 C C . GLU A 1 93 ? -7.097 12.160 38.953 1.00 77.62 93 GLU A C 1
ATOM 745 O O . GLU A 1 93 ? -7.579 11.036 38.987 1.00 77.62 93 GLU A O 1
ATOM 750 N N . ARG A 1 94 ? -7.795 13.211 38.490 1.00 79.81 94 ARG A N 1
ATOM 751 C CA . ARG A 1 94 ? -9.167 13.081 37.967 1.00 79.81 94 ARG A CA 1
ATOM 752 C C . ARG A 1 94 ? -9.236 12.181 36.739 1.00 79.81 94 ARG A C 1
ATOM 754 O O . ARG A 1 94 ? -10.149 11.372 36.668 1.00 79.81 94 ARG A O 1
ATOM 761 N N . SER A 1 95 ? -8.291 12.307 35.804 1.00 69.81 95 SER A N 1
ATOM 762 C CA . SER A 1 95 ? -8.228 11.443 34.616 1.00 69.81 95 SER A CA 1
ATOM 763 C C . SER A 1 95 ? -8.026 9.980 35.010 1.00 69.81 95 SER A C 1
ATOM 765 O O . SER A 1 95 ? -8.774 9.124 34.559 1.00 69.81 95 SER A O 1
ATOM 767 N N . ARG A 1 96 ? -7.080 9.699 35.918 1.00 74.69 96 ARG A N 1
ATOM 768 C CA . ARG A 1 96 ? -6.827 8.341 36.428 1.00 74.69 96 ARG A CA 1
ATOM 769 C C . ARG A 1 96 ? -8.011 7.779 37.207 1.00 74.69 96 ARG A C 1
ATOM 771 O O . ARG A 1 96 ? -8.332 6.609 37.047 1.00 74.69 96 ARG A O 1
ATOM 778 N N . GLN A 1 97 ? -8.657 8.598 38.035 1.00 76.25 97 GLN A N 1
ATOM 779 C CA . GLN A 1 97 ? -9.838 8.192 38.794 1.00 76.25 97 GLN A CA 1
ATOM 780 C C . GLN A 1 97 ? -11.007 7.873 37.856 1.00 76.25 97 GLN A C 1
ATOM 782 O O . GLN A 1 97 ? -11.661 6.851 38.025 1.00 76.25 97 GLN A O 1
ATOM 787 N N . GLN A 1 98 ? -11.227 8.705 36.837 1.00 74.31 98 GLN A N 1
ATOM 788 C CA . GLN A 1 98 ? -12.251 8.477 35.822 1.00 74.31 98 GLN A CA 1
ATOM 789 C C . GLN A 1 98 ? -11.955 7.220 34.991 1.00 74.31 98 GLN A C 1
ATOM 791 O O . GLN A 1 98 ? -12.856 6.420 34.769 1.00 74.31 98 GLN A O 1
ATOM 796 N N . GLU A 1 99 ? -10.700 6.997 34.589 1.00 70.88 99 GLU A N 1
ATOM 797 C CA . GLU A 1 99 ? -10.269 5.768 33.907 1.00 70.88 99 GLU A CA 1
ATOM 798 C C . GLU A 1 99 ? -10.469 4.521 34.775 1.00 70.88 99 GLU A C 1
ATOM 800 O O . GLU A 1 99 ? -10.911 3.491 34.269 1.00 70.88 99 GLU A O 1
ATOM 805 N N . PHE A 1 100 ? -10.172 4.606 36.075 1.00 74.88 100 PHE A N 1
ATOM 806 C CA . PHE A 1 100 ? -10.346 3.504 37.019 1.00 74.88 100 PHE A CA 1
ATOM 807 C C . PHE A 1 100 ? -11.826 3.178 37.264 1.00 74.88 100 PHE A C 1
ATOM 809 O O . PHE A 1 100 ? -12.216 2.013 37.211 1.00 74.88 100 PHE A O 1
ATOM 816 N N . GLU A 1 101 ? -12.662 4.194 37.487 1.00 75.81 101 GLU A N 1
ATOM 817 C CA . GLU A 1 101 ? -14.112 4.027 37.655 1.00 75.81 101 GLU A CA 1
ATOM 818 C C . GLU A 1 101 ? -14.769 3.482 36.382 1.00 75.81 101 GLU A C 1
ATOM 820 O O . GLU A 1 101 ? -15.605 2.577 36.447 1.00 75.81 101 GLU A O 1
ATOM 825 N N . ASP A 1 102 ? -14.355 3.974 35.212 1.00 68.50 102 ASP A N 1
ATOM 826 C CA . ASP A 1 102 ? -14.800 3.434 33.932 1.00 68.50 102 ASP A CA 1
ATOM 827 C C . ASP A 1 102 ? -14.333 1.986 33.741 1.00 68.50 102 ASP A C 1
ATOM 829 O O . ASP A 1 102 ? -15.106 1.171 33.242 1.00 68.50 102 ASP A O 1
ATOM 833 N N . ALA A 1 103 ? -13.105 1.636 34.140 1.00 72.38 103 ALA A N 1
ATOM 834 C CA . ALA A 1 103 ? -12.595 0.267 34.074 1.00 72.38 103 ALA A CA 1
ATOM 835 C C .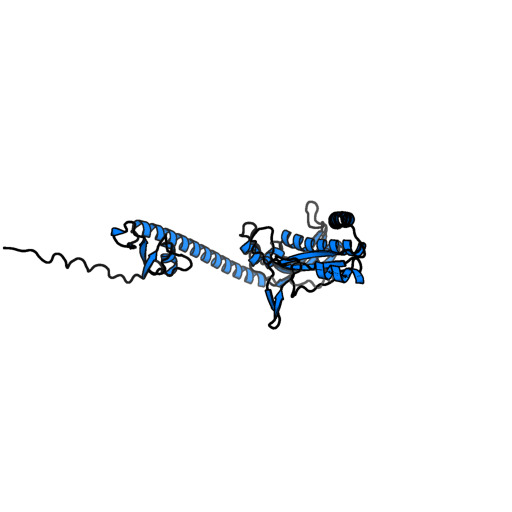 ALA A 1 103 ? -13.400 -0.691 34.965 1.00 72.38 103 ALA A C 1
ATOM 837 O O . ALA A 1 103 ? -13.813 -1.746 34.484 1.00 72.38 103 ALA A O 1
ATOM 838 N N . GLN A 1 104 ? -13.705 -0.304 36.209 1.00 76.06 104 GLN A N 1
ATOM 839 C CA . GLN A 1 104 ? -14.543 -1.110 37.106 1.00 76.06 104 GLN A CA 1
ATOM 840 C C . GLN A 1 104 ? -15.956 -1.303 36.554 1.00 76.06 104 GLN A C 1
ATOM 842 O O . GLN A 1 104 ? -16.431 -2.432 36.444 1.00 76.06 104 GLN A O 1
ATOM 847 N N . ARG A 1 105 ? -16.610 -0.220 36.114 1.00 75.12 105 ARG A N 1
ATOM 848 C CA . ARG A 1 105 ? -17.955 -0.303 35.523 1.00 75.12 105 ARG A CA 1
ATOM 849 C C . ARG A 1 105 ? -17.974 -1.182 34.264 1.00 75.12 105 ARG A C 1
ATOM 851 O O . ARG A 1 105 ? -18.991 -1.802 33.956 1.00 75.12 105 ARG A O 1
ATOM 858 N N . ARG A 1 106 ? -16.872 -1.227 33.505 1.00 65.75 106 ARG A N 1
ATOM 859 C CA . ARG A 1 106 ? -16.721 -2.106 32.331 1.00 65.75 106 ARG A CA 1
ATOM 860 C C . ARG A 1 106 ? -16.570 -3.570 32.731 1.00 65.75 106 ARG A C 1
ATOM 862 O O . ARG A 1 106 ? -17.166 -4.417 32.074 1.00 65.75 106 ARG A O 1
ATOM 869 N N . GLU A 1 107 ? -15.806 -3.865 33.779 1.00 72.31 107 GLU A N 1
ATOM 870 C CA . GLU A 1 107 ? -15.612 -5.231 34.277 1.00 72.31 107 GLU A CA 1
ATOM 871 C C . GLU A 1 107 ? -16.921 -5.823 34.815 1.00 72.31 107 GLU A C 1
ATOM 873 O O . GLU A 1 107 ? -17.281 -6.945 34.465 1.00 72.31 107 GLU A O 1
ATOM 878 N N . GLU A 1 108 ? -17.706 -5.026 35.544 1.00 75.50 108 GLU A N 1
ATOM 879 C CA . GLU A 1 108 ? -19.046 -5.416 36.005 1.00 75.50 108 GLU A CA 1
ATOM 880 C C . GLU A 1 108 ? -19.987 -5.742 34.833 1.00 75.50 108 GLU A C 1
ATOM 882 O O . GLU A 1 108 ? -20.630 -6.793 34.824 1.00 75.50 108 GLU A O 1
ATOM 887 N N . LYS A 1 109 ? -20.012 -4.895 33.793 1.00 72.50 109 LYS A N 1
ATOM 888 C CA . LYS A 1 109 ? -20.793 -5.155 32.569 1.00 72.50 109 LYS A CA 1
ATOM 889 C C . LYS A 1 109 ? -20.321 -6.400 31.816 1.00 72.50 109 LYS A C 1
ATOM 891 O O . LYS A 1 109 ? -21.141 -7.111 31.238 1.00 72.50 109 LYS A O 1
ATOM 896 N N . LEU A 1 110 ? -19.012 -6.663 31.795 1.00 61.97 110 LEU A N 1
ATOM 897 C CA . LEU A 1 110 ? -18.438 -7.850 31.159 1.00 61.97 110 LEU A CA 1
ATOM 898 C C . LEU A 1 110 ? -18.885 -9.132 31.877 1.00 61.97 110 LEU A C 1
ATOM 900 O O . LEU A 1 110 ? -19.176 -10.130 31.222 1.00 61.97 110 LEU A O 1
ATOM 904 N N . GLU A 1 111 ? -18.950 -9.118 33.208 1.00 71.88 111 GLU A N 1
ATOM 905 C CA . GLU A 1 111 ? -19.431 -10.259 33.994 1.00 71.88 111 GLU A CA 1
ATOM 906 C C . GLU A 1 111 ? -20.937 -10.491 33.827 1.00 71.88 111 GLU A C 1
ATOM 908 O O . GLU A 1 111 ? -21.365 -11.629 33.628 1.00 71.88 111 GLU A O 1
ATOM 913 N N . GLU A 1 112 ? -21.743 -9.427 33.815 1.00 70.62 112 GLU A N 1
ATOM 914 C CA . GLU A 1 112 ? -23.188 -9.516 33.561 1.00 70.62 112 GLU A CA 1
ATOM 915 C C . GLU A 1 112 ? -23.482 -10.129 32.180 1.00 70.62 112 GLU A C 1
ATOM 917 O O . GLU A 1 112 ? -24.345 -10.992 32.014 1.00 70.62 112 GLU A O 1
ATOM 922 N N . ALA A 1 113 ? -22.688 -9.760 31.183 1.00 57.62 113 ALA A N 1
ATOM 923 C CA . ALA A 1 113 ? -22.791 -10.264 29.826 1.00 57.62 113 ALA A CA 1
ATOM 924 C C . ALA A 1 113 ? -22.460 -11.738 29.643 1.00 57.62 113 ALA A C 1
ATOM 926 O O . ALA A 1 113 ? -23.108 -12.417 28.845 1.00 57.62 113 ALA A O 1
ATOM 927 N N . LYS A 1 114 ? -21.465 -12.246 30.381 1.00 61.00 114 LYS A N 1
ATOM 928 C CA . LYS A 1 114 ? -21.094 -13.667 30.349 1.00 61.00 114 LYS A CA 1
ATOM 929 C C . LYS A 1 114 ? -22.257 -14.569 30.771 1.00 61.00 114 LYS A C 1
ATOM 931 O O . LYS A 1 114 ? -22.274 -15.739 30.392 1.00 61.00 114 LYS A O 1
ATOM 936 N N . GLN A 1 115 ? -23.230 -14.045 31.522 1.00 60.94 115 GLN A N 1
ATOM 937 C CA . GLN A 1 115 ? -24.419 -14.799 31.922 1.00 60.94 115 GLN A CA 1
ATOM 938 C C . GLN A 1 115 ? -25.435 -14.981 30.781 1.00 60.94 115 GLN A C 1
ATOM 940 O O . GLN A 1 115 ? -26.191 -15.953 30.788 1.00 60.94 115 GLN A O 1
ATOM 945 N N . ASN A 1 116 ? -25.415 -14.121 29.758 1.00 53.72 116 ASN A N 1
ATOM 946 C CA . ASN A 1 116 ? -26.297 -14.216 28.596 1.00 53.72 116 ASN A CA 1
ATOM 9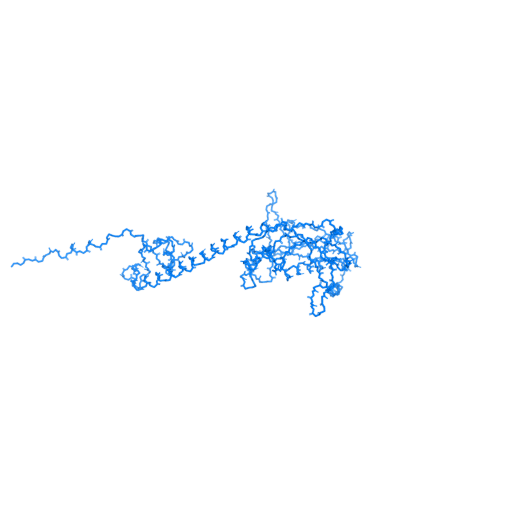47 C C . ASN A 1 116 ? -25.678 -15.112 27.513 1.00 53.72 116 ASN A C 1
ATOM 949 O O . ASN A 1 116 ? -25.129 -14.647 26.515 1.00 53.72 116 ASN A O 1
ATOM 953 N N . VAL A 1 117 ? -25.771 -16.430 27.704 1.00 53.06 117 VAL A N 1
ATOM 954 C CA . VAL A 1 117 ? -25.294 -17.411 26.718 1.00 53.06 117 VAL A CA 1
ATOM 955 C C . VAL A 1 117 ? -26.336 -17.586 25.613 1.00 53.06 117 VAL A C 1
ATOM 957 O O . VAL A 1 117 ? -27.236 -18.422 25.712 1.00 53.06 117 VAL A O 1
ATOM 960 N N . ILE A 1 118 ? -26.199 -16.812 24.537 1.00 56.69 118 ILE A N 1
ATOM 961 C CA . ILE A 1 118 ? -26.930 -17.055 23.290 1.00 56.69 118 ILE A CA 1
ATOM 962 C C . ILE A 1 118 ? -26.337 -18.321 22.651 1.00 56.69 118 ILE A C 1
ATOM 964 O O . ILE A 1 118 ? -25.117 -18.455 22.535 1.00 56.69 118 ILE A O 1
ATOM 968 N N . LYS A 1 119 ? -27.182 -19.285 22.277 1.00 64.31 119 LYS A N 1
ATOM 969 C CA . LYS A 1 119 ? -26.772 -20.536 21.618 1.00 64.31 119 LYS A CA 1
ATOM 970 C C . LYS A 1 119 ? -27.361 -20.590 20.217 1.00 64.31 119 LYS A C 1
ATOM 972 O O . LYS A 1 119 ? -28.502 -20.179 20.030 1.00 64.31 119 LYS A O 1
ATOM 977 N N . GLU A 1 120 ? -26.604 -21.141 19.271 1.00 65.12 120 GLU A N 1
ATOM 978 C CA . GLU A 1 120 ? -27.101 -21.396 17.921 1.00 65.12 120 GLU A CA 1
ATOM 979 C C . GLU A 1 120 ? -28.338 -22.306 17.966 1.00 65.12 120 GLU A C 1
ATOM 981 O O . GLU A 1 120 ? -28.307 -23.400 18.545 1.00 65.12 120 GLU A O 1
ATOM 986 N N . ASP A 1 121 ? -29.416 -21.868 17.321 1.00 74.88 121 ASP A N 1
ATOM 987 C CA . ASP A 1 121 ? -30.588 -22.704 17.107 1.00 74.88 121 ASP A CA 1
ATOM 988 C C . ASP A 1 121 ? -30.334 -23.680 15.947 1.00 74.88 121 ASP A C 1
ATOM 990 O O . ASP A 1 121 ? -30.321 -23.310 14.770 1.00 74.88 121 ASP A O 1
ATOM 994 N N . LYS A 1 122 ? -30.144 -24.957 16.293 1.00 75.81 122 LYS A N 1
ATOM 995 C CA . LYS A 1 122 ? -29.902 -26.049 15.335 1.00 75.81 122 LYS A CA 1
ATOM 996 C C . LYS A 1 122 ? -31.133 -26.431 14.505 1.00 75.81 122 LYS A C 1
ATOM 998 O O . LYS A 1 122 ? -31.014 -27.293 13.638 1.00 75.81 122 LYS A O 1
ATOM 1003 N N . SER A 1 123 ? -32.305 -25.858 14.784 1.00 77.06 123 SER A N 1
ATOM 1004 C CA . SER A 1 123 ? -33.523 -26.091 13.999 1.00 77.06 123 SER A CA 1
ATOM 1005 C C . SER A 1 123 ? -33.591 -25.247 12.719 1.00 77.06 123 SER A C 1
ATOM 1007 O O . SER A 1 123 ? -34.349 -25.579 11.806 1.00 77.06 123 SER A O 1
ATOM 1009 N N . LEU A 1 124 ? -32.782 -24.187 12.624 1.00 75.19 124 LEU A N 1
ATOM 1010 C CA . LEU A 1 124 ? -32.681 -23.340 11.438 1.00 75.19 124 LEU A CA 1
ATOM 1011 C C . LEU A 1 124 ? -31.874 -24.027 10.324 1.00 75.19 124 LEU A C 1
ATOM 1013 O O . LEU A 1 124 ? -31.023 -24.881 10.575 1.00 75.19 124 LEU A O 1
ATOM 1017 N N . SER A 1 125 ? -32.115 -23.631 9.069 1.00 78.25 125 SER A N 1
ATOM 1018 C CA . SER A 1 125 ? -31.374 -24.149 7.909 1.00 78.25 125 SER A CA 1
ATOM 1019 C C . SER A 1 125 ? -29.861 -23.953 8.070 1.00 78.25 125 SER A C 1
ATOM 1021 O O . SER A 1 125 ? -29.424 -22.949 8.636 1.00 78.25 125 SER A O 1
ATOM 1023 N N . GLN A 1 126 ? -29.050 -24.877 7.547 1.00 80.62 126 GLN A N 1
ATOM 1024 C CA . GLN A 1 126 ? -27.590 -24.768 7.605 1.00 80.62 126 GLN A CA 1
ATOM 1025 C C . GLN A 1 126 ? -27.114 -23.491 6.895 1.00 80.62 126 GLN A C 1
ATOM 1027 O O . GLN A 1 126 ? -27.486 -23.240 5.751 1.00 80.62 126 GLN A O 1
ATOM 1032 N N . ALA A 1 127 ? -26.307 -22.684 7.587 1.00 81.44 127 ALA A N 1
ATOM 1033 C CA . ALA A 1 127 ? -25.800 -21.426 7.054 1.00 81.44 127 ALA A CA 1
ATOM 1034 C C . ALA A 1 127 ? -24.612 -21.648 6.100 1.00 81.44 127 ALA A C 1
ATOM 1036 O O . ALA A 1 127 ? -23.690 -22.404 6.414 1.00 81.44 127 ALA A O 1
ATOM 1037 N N . GLU A 1 128 ? -24.603 -20.952 4.961 1.00 86.62 128 GLU A N 1
ATOM 1038 C CA . GLU A 1 128 ? -23.494 -20.987 3.998 1.00 86.62 128 GLU A CA 1
ATOM 1039 C C . GLU A 1 128 ? -22.443 -19.910 4.317 1.00 86.62 128 GLU A C 1
ATOM 1041 O O . GLU A 1 128 ? -22.781 -18.753 4.571 1.00 86.62 128 GLU A O 1
ATOM 1046 N N . VAL A 1 129 ? -21.155 -20.273 4.325 1.00 87.25 129 VAL A N 1
ATOM 1047 C CA . VAL A 1 129 ? -20.065 -19.332 4.642 1.00 87.25 129 VAL A CA 1
ATOM 1048 C C . VAL A 1 129 ? -19.723 -18.487 3.419 1.00 87.25 129 VAL A C 1
ATOM 1050 O O . VAL A 1 129 ? -19.222 -19.013 2.427 1.00 87.25 129 VAL A O 1
ATOM 1053 N N . ILE A 1 130 ? -19.903 -17.167 3.511 1.00 89.19 130 ILE A N 1
ATOM 1054 C CA . ILE A 1 130 ? -19.633 -16.239 2.401 1.00 89.19 130 ILE A CA 1
ATOM 1055 C C . ILE A 1 130 ? -18.813 -15.015 2.839 1.00 89.19 130 ILE A C 1
ATOM 1057 O O . ILE A 1 130 ? -18.703 -14.683 4.019 1.00 89.19 130 ILE A O 1
ATOM 1061 N N . LYS A 1 131 ? -18.217 -14.312 1.866 1.00 83.50 131 LYS A N 1
ATOM 1062 C CA . LYS A 1 131 ? -17.597 -12.990 2.074 1.00 83.50 131 LYS A CA 1
ATOM 1063 C C . LYS A 1 131 ? -18.635 -11.889 1.848 1.00 83.50 131 LYS A C 1
ATOM 1065 O O . LYS A 1 131 ? -19.438 -12.008 0.929 1.00 83.50 131 LYS A O 1
ATOM 1070 N N . ILE A 1 132 ? -18.529 -10.781 2.592 1.00 82.38 132 ILE A N 1
ATOM 1071 C CA . ILE A 1 132 ? -19.446 -9.622 2.509 1.00 82.38 132 ILE A CA 1
ATOM 1072 C C . ILE A 1 132 ? -19.670 -9.154 1.060 1.00 82.38 132 ILE A C 1
ATOM 1074 O O . ILE A 1 132 ? -20.800 -8.897 0.661 1.00 82.38 132 ILE A O 1
ATOM 1078 N N . LYS A 1 133 ? -18.619 -9.126 0.227 1.00 81.19 133 LYS A N 1
ATOM 1079 C CA . LYS A 1 133 ? -18.729 -8.702 -1.182 1.00 81.19 133 LYS A CA 1
ATOM 1080 C C . LYS A 1 133 ? -19.682 -9.543 -2.045 1.00 81.19 133 LYS A C 1
ATOM 1082 O O . LYS A 1 133 ? -20.076 -9.087 -3.110 1.00 81.19 133 LYS A O 1
ATOM 1087 N N . TYR A 1 134 ? -20.028 -10.757 -1.620 1.00 84.19 134 TYR A N 1
ATOM 1088 C CA . TYR A 1 134 ? -20.877 -11.674 -2.380 1.00 84.19 134 TYR A CA 1
ATOM 1089 C C . TYR A 1 134 ? -22.314 -11.752 -1.859 1.00 84.19 134 TYR A C 1
ATOM 1091 O O . TYR A 1 134 ? -23.111 -12.472 -2.451 1.00 84.19 134 TYR A O 1
ATOM 1099 N N . VAL A 1 135 ? -22.662 -11.012 -0.799 1.00 80.12 135 VAL A N 1
ATOM 1100 C CA . VAL A 1 135 ? -23.982 -11.069 -0.136 1.00 80.12 135 VAL A CA 1
ATOM 1101 C C . VAL A 1 135 ? -25.144 -10.876 -1.114 1.00 80.12 135 VAL A C 1
ATOM 1103 O O . VAL A 1 135 ? -26.132 -11.599 -1.023 1.00 80.12 135 VAL A O 1
ATOM 1106 N N . ARG A 1 136 ? -24.973 -10.015 -2.128 1.00 76.81 136 ARG A N 1
ATOM 1107 C CA . ARG A 1 136 ? -25.982 -9.749 -3.171 1.00 76.81 136 ARG A CA 1
ATOM 1108 C C . ARG A 1 136 ? -26.494 -11.002 -3.892 1.00 76.81 136 ARG A C 1
ATOM 1110 O O . ARG A 1 136 ? -27.614 -10.995 -4.387 1.00 76.81 136 ARG A O 1
ATOM 1117 N N . ASN A 1 137 ? -25.706 -12.077 -3.930 1.00 84.44 137 ASN A N 1
ATOM 1118 C CA . ASN A 1 137 ? -26.047 -13.317 -4.631 1.00 84.44 137 ASN A CA 1
ATOM 1119 C C . ASN A 1 137 ? -26.815 -14.335 -3.757 1.00 84.44 137 ASN A C 1
ATOM 1121 O O . ASN A 1 137 ? -27.134 -15.422 -4.238 1.00 84.44 137 ASN A O 1
ATOM 1125 N N . TYR A 1 138 ? -27.092 -14.023 -2.483 1.00 81.75 138 TYR A N 1
ATOM 1126 C CA . TYR A 1 138 ? -27.617 -14.971 -1.484 1.00 81.75 138 TYR A CA 1
ATOM 1127 C C . TYR A 1 138 ? -28.936 -14.508 -0.839 1.00 81.75 138 TYR A C 1
ATOM 1129 O O . TYR A 1 138 ? -29.152 -14.697 0.356 1.00 81.75 138 TYR A O 1
ATOM 1137 N N . HIS A 1 139 ? -29.833 -13.919 -1.635 1.00 75.75 139 HIS A N 1
ATOM 1138 C CA . HIS A 1 139 ? -31.153 -13.469 -1.176 1.00 75.75 139 HIS A CA 1
ATOM 1139 C C . HIS A 1 139 ? -31.958 -14.609 -0.524 1.00 75.75 139 HIS A C 1
ATOM 1141 O O . HIS A 1 139 ? -31.958 -15.730 -1.037 1.00 75.75 139 HIS A O 1
ATOM 1147 N N . ASP A 1 140 ? -32.616 -14.326 0.607 1.00 78.19 140 ASP A N 1
ATOM 1148 C CA . ASP A 1 140 ? -33.436 -15.268 1.393 1.00 78.19 140 ASP A CA 1
ATOM 1149 C C . ASP A 1 140 ? -32.717 -16.548 1.862 1.00 78.19 140 ASP A C 1
ATOM 1151 O O . ASP A 1 140 ? -33.353 -17.511 2.297 1.00 78.19 140 ASP A O 1
ATOM 1155 N N . LYS A 1 141 ? -31.381 -16.574 1.813 1.00 81.25 141 LYS A N 1
ATOM 1156 C CA . LYS A 1 141 ? -30.570 -17.676 2.336 1.00 81.25 141 LYS A CA 1
ATOM 1157 C C . LYS A 1 141 ? -29.974 -17.308 3.687 1.00 81.25 141 LYS A C 1
ATOM 1159 O O . LYS A 1 141 ? -29.574 -16.167 3.923 1.00 81.25 141 LYS A O 1
ATOM 1164 N N . ARG A 1 142 ? -29.869 -18.306 4.567 1.00 78.06 142 ARG A N 1
ATOM 1165 C CA . ARG A 1 142 ? -29.129 -18.167 5.822 1.00 78.06 142 ARG A CA 1
ATOM 1166 C C . ARG A 1 142 ? -27.635 -18.267 5.534 1.00 78.06 142 ARG A C 1
ATOM 1168 O O . ARG A 1 142 ? -27.182 -19.227 4.907 1.00 78.06 142 ARG A O 1
ATOM 1175 N N . VAL A 1 143 ? -26.871 -17.286 5.996 1.00 86.69 143 VAL A N 1
ATOM 1176 C CA . VAL A 1 143 ? -25.434 -17.182 5.713 1.00 86.69 143 VAL A CA 1
ATOM 1177 C C . VAL A 1 143 ? -24.635 -16.960 6.991 1.00 86.69 143 VAL A C 1
ATOM 1179 O O . VAL A 1 143 ? -25.135 -16.381 7.954 1.00 86.69 143 VAL A O 1
ATOM 1182 N N . LYS A 1 144 ? -23.385 -17.428 6.994 1.00 82.12 144 LYS A N 1
ATOM 1183 C CA . LYS A 1 144 ? -22.391 -17.162 8.037 1.00 82.12 144 LYS A CA 1
ATOM 1184 C C . LYS A 1 144 ? -21.342 -16.207 7.481 1.00 82.12 144 LYS A C 1
ATOM 1186 O O . LYS A 1 144 ? -20.659 -16.528 6.504 1.00 82.12 144 LYS A O 1
ATOM 1191 N N . ILE A 1 145 ? -21.189 -15.049 8.118 1.00 81.50 145 ILE A N 1
ATOM 1192 C CA . ILE A 1 145 ? -20.244 -14.011 7.695 1.00 81.50 145 ILE A CA 1
ATOM 1193 C C . ILE A 1 145 ? -19.235 -13.756 8.815 1.00 81.50 145 ILE A C 1
ATOM 1195 O O . ILE A 1 145 ? -19.604 -13.528 9.965 1.00 81.50 145 ILE A O 1
ATOM 1199 N N . PHE A 1 146 ? -17.950 -13.780 8.460 1.00 80.44 146 PHE A N 1
ATOM 1200 C CA . PHE A 1 146 ? -16.858 -13.335 9.327 1.00 80.44 146 PHE A CA 1
ATOM 1201 C C . PHE A 1 146 ? -16.528 -11.875 9.029 1.00 80.44 146 PHE A C 1
ATOM 1203 O O . PHE A 1 146 ? -16.361 -11.510 7.859 1.00 80.44 146 PHE A O 1
ATOM 1210 N N . GLY A 1 147 ? -16.387 -11.057 10.068 1.00 77.06 147 GLY A N 1
ATOM 1211 C CA . GLY A 1 147 ? -16.076 -9.641 9.915 1.00 77.06 147 GLY A CA 1
ATOM 1212 C C . GLY A 1 147 ? -15.554 -8.994 11.191 1.00 77.06 147 GLY A C 1
ATOM 1213 O O . GLY A 1 147 ? -15.471 -9.620 12.249 1.00 77.06 147 GLY A O 1
ATOM 1214 N N . TRP A 1 148 ? -15.200 -7.720 11.057 1.00 69.94 148 TRP A N 1
ATOM 1215 C CA . TRP A 1 148 ? -14.876 -6.838 12.173 1.00 69.94 148 TRP A CA 1
ATOM 1216 C C . TRP A 1 148 ? -16.048 -5.893 12.401 1.00 69.94 148 TRP A C 1
ATOM 1218 O O . TRP A 1 148 ? -16.638 -5.399 11.437 1.00 69.94 148 TRP A O 1
ATOM 1228 N N . CYS A 1 149 ? -16.403 -5.671 13.663 1.00 63.50 149 CYS A N 1
ATOM 1229 C CA . CYS A 1 149 ? -17.530 -4.814 14.001 1.00 63.50 149 CYS A CA 1
ATOM 1230 C C . CYS A 1 149 ? -17.166 -3.337 13.771 1.00 63.50 149 CYS A C 1
ATOM 1232 O O . CYS A 1 149 ? -16.271 -2.813 14.440 1.00 63.50 149 CYS A O 1
ATOM 1234 N N . GLN A 1 150 ? -17.851 -2.686 12.824 1.00 56.41 150 GLN A N 1
ATOM 1235 C CA . GLN A 1 150 ? -17.689 -1.257 12.512 1.00 56.41 150 GLN A CA 1
ATOM 1236 C C . GLN A 1 150 ? -18.787 -0.365 13.119 1.00 56.41 150 GLN A C 1
ATOM 1238 O O . GLN A 1 150 ? -18.762 0.843 12.911 1.00 56.41 150 GLN A O 1
ATOM 1243 N N . THR A 1 151 ? -19.728 -0.911 13.895 1.00 46.88 151 THR A N 1
ATOM 1244 C CA . THR A 1 151 ? -20.836 -0.136 14.479 1.00 46.88 151 THR A CA 1
ATOM 1245 C C . THR A 1 151 ? -21.202 -0.586 15.897 1.00 46.88 151 THR A C 1
ATOM 1247 O O . THR A 1 151 ? -21.095 -1.758 16.252 1.00 46.88 151 THR A O 1
ATOM 1250 N N . TYR A 1 152 ? -21.634 0.375 16.720 1.00 46.06 152 TYR A N 1
ATOM 1251 C CA . TYR A 1 152 ? -22.202 0.171 18.056 1.00 46.06 152 TYR A CA 1
ATOM 1252 C C . TYR A 1 152 ? -23.651 -0.330 17.931 1.00 46.06 152 TYR A C 1
ATOM 1254 O O . TYR A 1 152 ? -24.493 0.414 17.437 1.00 46.06 152 TYR A O 1
ATOM 1262 N N . ASP A 1 153 ? -23.940 -1.573 18.331 1.00 40.72 153 ASP A N 1
ATOM 1263 C CA . ASP A 1 153 ? -24.606 -1.882 19.611 1.00 40.72 153 ASP A CA 1
ATOM 1264 C C . ASP A 1 153 ? -24.892 -3.397 19.772 1.00 40.72 153 ASP A C 1
ATOM 1266 O O . ASP A 1 153 ? -25.454 -4.053 18.897 1.00 40.72 153 ASP A O 1
ATOM 1270 N N . SER A 1 154 ? -24.495 -3.949 20.921 1.00 48.34 154 SER A N 1
ATOM 1271 C CA . SER A 1 154 ? -25.278 -4.890 21.749 1.00 48.34 154 SER A CA 1
ATOM 1272 C C . SER A 1 154 ? -24.496 -5.139 23.049 1.00 48.34 154 SER A C 1
ATOM 1274 O O . SER A 1 154 ? -23.912 -6.191 23.301 1.00 48.34 154 SER A O 1
ATOM 1276 N N . VAL A 1 155 ? -24.425 -4.079 23.861 1.00 55.00 155 VAL A N 1
ATOM 1277 C CA . VAL A 1 155 ? -23.997 -4.004 25.277 1.00 55.00 155 VAL A CA 1
ATOM 1278 C C . VAL A 1 155 ? -22.521 -4.324 25.621 1.00 55.00 155 VAL A C 1
ATOM 1280 O O . VAL A 1 155 ? -21.998 -3.699 26.544 1.00 55.00 155 VAL A O 1
ATOM 1283 N N . ILE A 1 156 ? -21.804 -5.198 24.897 1.00 62.34 156 ILE A N 1
ATOM 1284 C CA . ILE A 1 156 ? -20.396 -5.595 25.208 1.00 62.34 156 ILE A CA 1
ATOM 1285 C C . ILE A 1 156 ? -19.470 -5.573 23.990 1.00 62.34 156 ILE A C 1
ATOM 1287 O O . ILE A 1 156 ? -18.247 -5.637 24.113 1.00 62.34 156 ILE A O 1
ATOM 1291 N N . LEU A 1 157 ? -20.045 -5.485 22.795 1.00 72.62 157 LEU A N 1
ATOM 1292 C CA . LEU A 1 157 ? -19.288 -5.484 21.555 1.00 72.62 157 LEU A CA 1
ATOM 1293 C C . LEU A 1 157 ? -18.542 -4.161 21.376 1.00 72.62 157 LEU A C 1
ATOM 1295 O O . LEU A 1 157 ? -19.139 -3.106 21.180 1.00 72.62 157 LEU A O 1
ATOM 1299 N N . SER A 1 158 ? -17.218 -4.238 21.443 1.00 76.12 158 SER A N 1
ATOM 1300 C CA . SER A 1 158 ? -16.312 -3.148 21.113 1.00 76.12 158 SER A CA 1
ATOM 1301 C C . SER A 1 158 ? -16.017 -3.134 19.612 1.00 76.12 158 SER A C 1
ATOM 1303 O O . SER A 1 158 ? -15.872 -4.173 18.964 1.00 76.12 158 SER A O 1
ATOM 1305 N N . THR A 1 159 ? -15.884 -1.939 19.045 1.00 81.00 159 THR A N 1
ATOM 1306 C CA . THR A 1 159 ? -15.351 -1.734 17.689 1.00 81.00 159 THR A CA 1
ATOM 1307 C C . THR A 1 159 ? -13.991 -2.414 17.537 1.00 81.00 159 THR A C 1
ATOM 1309 O O . THR A 1 159 ? -13.218 -2.438 18.494 1.00 81.00 159 THR A O 1
ATOM 1312 N N . GLU A 1 160 ? -13.684 -2.945 16.352 1.00 84.38 160 GLU A N 1
ATOM 1313 C CA . GLU A 1 160 ? -12.501 -3.786 16.061 1.00 84.38 160 GLU A CA 1
ATOM 1314 C C . GLU A 1 160 ? -12.537 -5.213 16.635 1.00 84.38 160 GLU A C 1
ATOM 1316 O O . GLU A 1 160 ? -11.638 -6.007 16.341 1.00 84.38 160 GLU A O 1
ATOM 1321 N N . ALA A 1 161 ? -13.572 -5.589 17.396 1.00 86.44 161 ALA A N 1
ATOM 1322 C CA . ALA A 1 161 ? -13.766 -6.985 17.768 1.00 86.44 161 ALA A CA 1
ATOM 1323 C C . ALA A 1 161 ? -14.043 -7.822 16.512 1.00 86.44 161 ALA A C 1
ATOM 1325 O O . ALA A 1 161 ? -14.733 -7.394 15.579 1.00 86.44 161 ALA A O 1
ATOM 1326 N N . SER A 1 162 ? -13.501 -9.035 16.501 1.00 88.31 162 SER A N 1
ATOM 1327 C CA . SER A 1 162 ? -13.750 -10.012 15.444 1.00 88.31 162 SER A CA 1
ATOM 1328 C C . SER A 1 162 ? -14.922 -10.900 15.838 1.00 88.31 162 SER A C 1
ATOM 1330 O O . SER A 1 162 ? -14.935 -11.481 16.926 1.00 88.31 162 SER A O 1
ATOM 1332 N N . ILE A 1 163 ? -15.912 -10.995 14.952 1.00 87.94 163 ILE A N 1
ATOM 1333 C CA . ILE A 1 163 ? -17.157 -11.727 15.193 1.00 87.94 163 ILE A CA 1
ATOM 1334 C C . ILE A 1 163 ? -17.494 -12.649 14.024 1.00 87.94 163 ILE A C 1
ATOM 1336 O O . ILE A 1 163 ? -17.083 -12.420 12.880 1.00 87.94 163 ILE A O 1
ATOM 1340 N N . SER A 1 164 ? -18.279 -13.684 14.310 1.00 85.00 164 SER A N 1
ATOM 1341 C CA . SER A 1 164 ? -19.066 -14.382 13.298 1.00 85.00 164 SER A CA 1
ATOM 1342 C C . SER A 1 164 ? -20.544 -14.136 13.544 1.00 85.00 164 SER A C 1
ATOM 1344 O O . SER A 1 164 ? -20.997 -14.184 14.684 1.00 85.00 164 SER A O 1
ATOM 1346 N N . VAL A 1 165 ? -21.277 -13.831 12.479 1.00 88.00 165 VAL A N 1
ATOM 1347 C CA . VAL A 1 165 ? -22.695 -13.472 12.549 1.00 88.00 165 VAL A CA 1
ATOM 1348 C C . VAL A 1 165 ? -23.484 -14.389 11.627 1.00 88.00 165 VAL A C 1
ATOM 1350 O O . VAL A 1 165 ? -23.039 -14.696 10.514 1.00 88.00 165 VAL A O 1
ATOM 1353 N N . TYR A 1 166 ? -24.642 -14.821 12.108 1.00 84.06 166 TYR A N 1
ATOM 1354 C CA . TYR A 1 166 ? -25.588 -15.689 11.428 1.00 84.06 166 TYR A CA 1
ATOM 1355 C C . TYR A 1 166 ? -26.925 -14.965 11.334 1.00 84.06 166 TYR A C 1
ATOM 1357 O O . TYR A 1 166 ? -27.375 -14.319 12.283 1.00 84.06 166 TYR A O 1
ATOM 1365 N N . GLY A 1 167 ? -27.556 -15.057 10.174 1.00 89.38 167 GLY A N 1
ATOM 1366 C CA . GLY A 1 167 ? -28.826 -14.397 9.943 1.00 89.38 167 GLY A CA 1
ATOM 1367 C C . GLY A 1 167 ? -29.361 -14.643 8.547 1.00 89.38 167 GLY A C 1
ATOM 1368 O O . GLY A 1 167 ? -28.749 -15.349 7.736 1.00 89.38 167 GLY A O 1
ATOM 1369 N N . ILE A 1 168 ? -30.504 -14.025 8.272 1.00 89.44 168 ILE A N 1
ATOM 1370 C CA . ILE A 1 168 ? -31.173 -14.066 6.972 1.00 89.44 168 ILE A CA 1
ATOM 1371 C C . ILE A 1 168 ? -30.993 -12.709 6.296 1.00 89.44 168 ILE A C 1
ATOM 1373 O O . ILE A 1 168 ? -31.309 -11.674 6.883 1.00 89.44 168 ILE A O 1
ATOM 1377 N N . VAL A 1 169 ? -30.497 -12.713 5.059 1.00 89.38 169 VAL A N 1
ATOM 1378 C CA . VAL A 1 169 ? -30.387 -11.495 4.245 1.00 89.38 169 VAL A CA 1
ATOM 1379 C C . VAL A 1 169 ? -31.774 -11.109 3.741 1.00 89.38 169 VAL A C 1
ATOM 1381 O O . VAL A 1 169 ? -32.453 -11.932 3.125 1.00 89.38 169 VAL A O 1
ATOM 1384 N N . ARG A 1 170 ? -32.185 -9.867 3.993 1.00 89.25 170 ARG A N 1
ATOM 1385 C CA . ARG A 1 170 ? -33.471 -9.307 3.566 1.00 89.25 170 ARG A CA 1
ATOM 1386 C C . ARG A 1 170 ? -33.278 -7.962 2.866 1.00 89.25 170 ARG A C 1
ATOM 1388 O O . ARG A 1 170 ? -32.275 -7.293 3.113 1.00 89.25 170 ARG A O 1
ATOM 1395 N N . PRO A 1 171 ? -34.215 -7.554 1.996 1.00 88.50 171 PRO A N 1
ATOM 1396 C CA . PRO A 1 171 ? -34.233 -6.193 1.487 1.00 88.50 171 PRO A CA 1
ATOM 1397 C C . PRO A 1 171 ? -34.460 -5.219 2.644 1.00 88.50 171 PRO A C 1
ATOM 1399 O O . PRO A 1 171 ? -35.167 -5.533 3.604 1.00 88.50 171 PRO A O 1
ATOM 1402 N N . VAL A 1 172 ? -33.854 -4.042 2.534 1.00 89.31 172 VAL A N 1
ATOM 1403 C CA . VAL A 1 172 ? -33.990 -2.987 3.542 1.00 89.31 172 VAL A CA 1
ATOM 1404 C C . VAL A 1 172 ? -35.459 -2.534 3.628 1.00 89.31 172 VAL A C 1
ATOM 1406 O O . VAL A 1 172 ? -36.109 -2.395 2.587 1.00 89.31 172 VAL A O 1
ATOM 1409 N N . PRO A 1 173 ? -36.008 -2.303 4.837 1.00 87.50 173 PRO A N 1
ATOM 1410 C CA . PRO A 1 173 ? -37.359 -1.783 5.004 1.00 87.50 173 PRO A CA 1
ATOM 1411 C C . PRO A 1 173 ? -37.579 -0.454 4.275 1.00 87.50 173 PRO A C 1
ATOM 1413 O O . PRO A 1 173 ? -36.676 0.374 4.148 1.00 87.50 173 PRO A O 1
ATOM 1416 N N . GLU A 1 174 ? -38.814 -0.223 3.839 1.00 84.81 174 GLU A N 1
ATOM 1417 C CA . GLU A 1 174 ? -39.185 0.982 3.099 1.00 84.81 174 GLU A CA 1
ATOM 1418 C C . GLU A 1 174 ? -38.858 2.254 3.912 1.00 84.81 174 GLU A C 1
ATOM 1420 O O . GLU A 1 174 ? -39.250 2.390 5.072 1.00 84.81 174 GLU A O 1
ATOM 1425 N N . GLY A 1 175 ? -38.095 3.176 3.315 1.00 86.56 175 GLY A N 1
ATOM 1426 C CA . GLY A 1 175 ? -37.635 4.412 3.964 1.00 86.56 175 GLY A CA 1
ATOM 1427 C C . GLY A 1 175 ? -36.288 4.322 4.694 1.00 86.56 175 GLY A C 1
ATOM 1428 O O . GLY A 1 175 ? -35.814 5.345 5.187 1.00 86.56 175 GLY A O 1
ATOM 1429 N N . GLN A 1 176 ? -35.651 3.148 4.745 1.00 86.94 176 GLN A N 1
ATOM 1430 C CA . GLN A 1 176 ? -34.283 2.981 5.249 1.00 86.94 176 GLN A CA 1
ATOM 1431 C C . GLN A 1 176 ? -33.289 2.756 4.101 1.00 86.94 176 GLN A C 1
ATOM 1433 O O . GLN A 1 176 ? -33.678 2.458 2.972 1.00 86.94 176 GLN A O 1
ATOM 1438 N N . SER A 1 177 ? -31.994 2.913 4.379 1.00 85.06 177 SER A N 1
ATOM 1439 C CA . SER A 1 177 ? -30.924 2.645 3.417 1.00 85.06 177 SER A CA 1
ATOM 1440 C C . SER A 1 177 ? -29.795 1.846 4.062 1.00 85.06 177 SER A C 1
ATOM 1442 O O . SER A 1 177 ? -29.386 2.111 5.192 1.00 85.06 177 SER A O 1
ATOM 1444 N N . ALA A 1 178 ? -29.278 0.863 3.326 1.00 84.06 178 ALA A N 1
ATOM 1445 C CA . ALA A 1 178 ? -28.092 0.105 3.705 1.00 84.06 178 ALA A CA 1
ATOM 1446 C C . ALA A 1 178 ? -27.224 -0.163 2.466 1.00 84.06 178 ALA A C 1
ATOM 1448 O O . ALA A 1 178 ? -27.735 -0.150 1.341 1.00 84.06 178 ALA A O 1
ATOM 1449 N N . PRO A 1 179 ? -25.911 -0.410 2.626 1.00 79.94 179 PRO A N 1
ATOM 1450 C CA . PRO A 1 179 ? -25.035 -0.716 1.502 1.00 79.94 179 PRO A CA 1
ATOM 1451 C C . PRO A 1 179 ? -25.548 -1.896 0.660 1.00 79.94 179 PRO A C 1
ATOM 1453 O O . PRO A 1 179 ? -25.525 -3.045 1.090 1.00 79.94 179 PRO A O 1
ATOM 1456 N N . GLY A 1 180 ? -25.962 -1.612 -0.579 1.00 81.00 180 GLY A N 1
ATOM 1457 C CA . GLY A 1 180 ? -26.510 -2.618 -1.492 1.00 81.00 180 GLY A CA 1
ATOM 1458 C C . GLY A 1 180 ? -27.986 -2.958 -1.277 1.00 81.00 180 GLY A C 1
ATOM 1459 O O . GLY A 1 180 ? -28.395 -4.016 -1.745 1.00 81.00 180 GLY A O 1
ATOM 1460 N N . ASP A 1 181 ? -28.741 -2.093 -0.592 1.00 86.12 181 ASP A N 1
ATOM 1461 C CA . ASP A 1 181 ? -30.192 -2.191 -0.362 1.00 86.12 181 ASP A CA 1
ATOM 1462 C C . ASP A 1 181 ? -30.632 -3.498 0.318 1.00 86.12 181 ASP A C 1
ATOM 1464 O O . ASP A 1 181 ? -31.775 -3.946 0.202 1.00 86.12 181 ASP A O 1
ATOM 1468 N N . GLN A 1 182 ? -29.708 -4.105 1.065 1.00 86.31 182 GLN A N 1
ATOM 1469 C CA . GLN A 1 182 ? -29.912 -5.335 1.822 1.00 86.31 182 GLN A CA 1
ATOM 1470 C C . GLN A 1 182 ? -29.408 -5.178 3.257 1.00 86.31 182 GLN A C 1
ATOM 1472 O O . GLN A 1 182 ? -28.391 -4.530 3.505 1.00 86.31 182 GLN A O 1
ATOM 1477 N N . GLU A 1 183 ? -30.090 -5.831 4.190 1.00 88.88 183 GLU A N 1
ATOM 1478 C CA . GLU A 1 183 ? -29.691 -5.959 5.589 1.00 88.88 183 GLU A CA 1
ATOM 1479 C C . GLU A 1 183 ? -29.597 -7.435 5.996 1.00 88.88 183 GLU A C 1
ATOM 1481 O O . GLU A 1 183 ? -30.286 -8.301 5.451 1.00 88.88 183 GLU A O 1
ATOM 1486 N N . LEU A 1 184 ? -28.723 -7.742 6.957 1.00 87.00 184 LEU A N 1
ATOM 1487 C CA . LEU A 1 184 ? -28.655 -9.064 7.578 1.00 87.00 184 LEU A CA 1
ATOM 1488 C C . LEU A 1 184 ? -29.474 -9.033 8.868 1.00 87.00 184 LEU A C 1
ATOM 1490 O O . LEU A 1 184 ? -29.054 -8.424 9.851 1.00 87.00 184 LEU A O 1
ATOM 1494 N N . VAL A 1 185 ? -30.611 -9.725 8.884 1.00 88.75 185 VAL A N 1
ATOM 1495 C CA . VAL A 1 185 ? -31.402 -9.912 10.102 1.00 88.75 185 VAL A CA 1
ATOM 1496 C C . VAL A 1 185 ? -30.741 -11.006 10.932 1.00 88.75 185 VAL A C 1
ATOM 1498 O O . VAL A 1 185 ? -30.860 -12.193 10.618 1.00 88.75 185 VAL A O 1
ATOM 1501 N N . VAL A 1 186 ? -29.991 -10.587 11.950 1.00 87.06 186 VAL A N 1
ATOM 1502 C CA . VAL A 1 186 ? -29.156 -11.458 12.784 1.00 87.06 186 VAL A CA 1
ATOM 1503 C C . VAL A 1 186 ? -30.015 -12.307 13.720 1.00 87.06 186 VAL A C 1
ATOM 1505 O O . VAL A 1 186 ? -30.798 -11.769 14.500 1.00 87.06 186 VAL A O 1
ATOM 1508 N N . ASP A 1 187 ? -29.833 -13.628 13.666 1.00 83.50 187 ASP A N 1
ATOM 1509 C CA . ASP A 1 187 ? -30.433 -14.591 14.602 1.00 83.50 187 ASP A CA 1
ATOM 1510 C C . ASP A 1 187 ? -29.440 -15.072 15.671 1.00 83.50 187 ASP A C 1
ATOM 1512 O O . ASP A 1 187 ? -29.840 -15.431 16.780 1.00 83.50 187 ASP A O 1
ATOM 1516 N N . TYR A 1 188 ? -28.140 -15.034 15.365 1.00 78.94 188 TYR A N 1
ATOM 1517 C CA . TYR A 1 188 ? -27.082 -15.494 16.257 1.00 78.94 188 TYR A CA 1
ATOM 1518 C C . TYR A 1 188 ? -25.735 -14.833 15.928 1.00 78.94 188 TYR A C 1
ATOM 1520 O O . TYR A 1 188 ? -25.448 -14.513 14.775 1.00 78.94 188 TYR A O 1
ATOM 1528 N N . PHE A 1 189 ? -24.874 -14.650 16.931 1.00 83.94 189 PHE A N 1
ATOM 1529 C CA . PHE A 1 189 ? -23.494 -14.216 16.724 1.00 83.94 189 PHE A CA 1
ATOM 1530 C C . PHE A 1 189 ? -22.544 -14.839 17.752 1.00 83.94 189 PHE A C 1
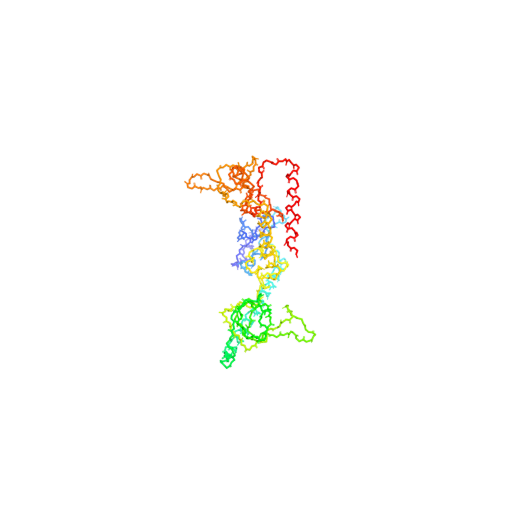ATOM 1532 O O . PHE A 1 189 ? -22.939 -15.198 18.860 1.00 83.94 189 PHE A O 1
ATOM 1539 N N . GLU A 1 190 ? -21.269 -14.922 17.383 1.00 80.81 190 GLU A N 1
ATOM 1540 C CA . GLU A 1 190 ? -20.169 -15.371 18.233 1.00 80.81 190 GLU A CA 1
ATOM 1541 C C . GLU A 1 190 ? -19.043 -14.337 18.195 1.00 80.81 190 GLU A C 1
ATOM 1543 O O . GLU A 1 190 ? -18.641 -13.888 17.117 1.00 80.81 190 GLU A O 1
ATOM 1548 N N . VAL A 1 191 ? -18.485 -14.002 19.358 1.00 84.44 191 VAL A N 1
ATOM 1549 C CA . VAL A 1 191 ? -17.251 -13.213 19.439 1.00 84.44 191 VAL A CA 1
ATOM 1550 C C . VAL A 1 191 ? -16.056 -14.155 19.331 1.00 84.44 191 VAL A C 1
ATOM 1552 O O . VAL A 1 191 ? -15.892 -15.054 20.150 1.00 84.44 191 VAL A O 1
ATOM 1555 N N . ILE A 1 192 ? -15.218 -13.941 18.316 1.00 85.81 192 ILE A N 1
ATOM 1556 C CA . ILE A 1 192 ? -14.001 -14.728 18.067 1.00 85.81 192 ILE A CA 1
ATOM 1557 C C . ILE A 1 192 ? -12.826 -14.131 18.842 1.00 85.81 192 ILE A C 1
ATOM 1559 O O . ILE A 1 192 ? -12.021 -14.853 19.425 1.00 85.81 192 ILE A O 1
ATOM 1563 N N . GLY A 1 193 ? -12.732 -12.802 18.854 1.00 84.25 193 GLY A N 1
ATOM 1564 C CA . GLY A 1 193 ? -11.669 -12.073 19.531 1.00 84.25 193 GLY A CA 1
ATOM 1565 C C . GLY A 1 193 ? -12.138 -10.687 19.940 1.00 84.25 193 GLY A C 1
ATOM 1566 O O . GLY A 1 193 ? -12.591 -9.912 19.095 1.00 84.25 193 GLY A O 1
ATOM 1567 N N . HIS A 1 194 ? -12.021 -10.395 21.233 1.00 85.38 194 HIS A N 1
ATOM 1568 C CA . HIS A 1 194 ? -12.341 -9.092 21.806 1.00 85.38 194 HIS A CA 1
ATOM 1569 C C . HIS A 1 194 ? -11.316 -8.028 21.397 1.00 85.38 194 HIS A C 1
ATOM 1571 O O . HIS A 1 194 ? -10.167 -8.339 21.078 1.00 85.38 194 HIS A O 1
ATOM 1577 N N . SER A 1 195 ? -11.728 -6.765 21.460 1.00 84.75 195 SER A N 1
ATOM 1578 C CA . SER A 1 195 ? -10.862 -5.600 21.277 1.00 84.75 195 SER A CA 1
ATOM 1579 C C . SER A 1 195 ? -10.980 -4.648 22.474 1.00 84.75 195 SER A C 1
ATOM 1581 O O . SER A 1 195 ? -11.979 -4.687 23.196 1.00 84.75 195 SER A O 1
ATOM 1583 N N . PRO A 1 196 ? -9.982 -3.783 22.718 1.00 81.81 196 PRO A N 1
ATOM 1584 C CA . PRO A 1 196 ? -10.118 -2.716 23.698 1.00 81.81 196 PRO A CA 1
ATOM 1585 C C . PRO A 1 196 ? -11.279 -1.764 23.353 1.00 81.81 196 PRO A C 1
ATOM 1587 O O . PRO A 1 196 ? -11.563 -1.524 22.175 1.00 81.81 196 PRO A O 1
ATOM 1590 N N . PRO A 1 197 ? -11.947 -1.188 24.364 1.00 73.50 197 PRO A N 1
ATOM 1591 C CA . PRO A 1 197 ? -13.031 -0.239 24.146 1.00 73.50 197 PRO A CA 1
ATOM 1592 C C . PRO A 1 197 ? -12.532 1.051 23.477 1.00 73.50 197 PRO A C 1
ATOM 1594 O O . PRO A 1 197 ? -11.433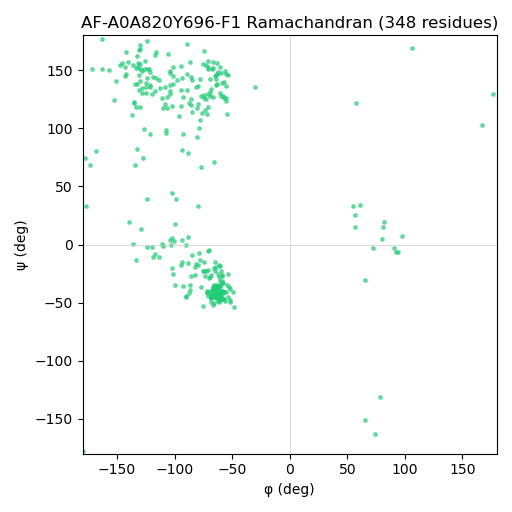 1.529 23.756 1.00 73.50 197 PRO A O 1
ATOM 1597 N N . GLY A 1 198 ? -13.375 1.633 22.620 1.00 68.50 198 GLY A N 1
ATOM 1598 C CA . GLY A 1 198 ? -13.123 2.911 21.944 1.00 68.50 198 GLY A CA 1
ATOM 1599 C C . GLY A 1 198 ? -12.494 2.818 20.546 1.00 68.50 198 GLY A C 1
ATOM 1600 O O . GLY A 1 198 ? -12.432 3.827 19.853 1.00 68.50 198 GLY A O 1
ATOM 1601 N N . GLY A 1 199 ? -12.110 1.619 20.097 1.00 73.75 199 GLY A N 1
ATOM 1602 C CA . GLY A 1 199 ? -11.765 1.370 18.694 1.00 73.75 199 GLY A CA 1
ATOM 1603 C C . GLY A 1 199 ? -10.522 2.102 18.207 1.00 73.75 199 GLY A C 1
ATOM 1604 O O . GLY A 1 199 ? -9.593 2.356 18.965 1.00 73.75 199 GLY A O 1
ATOM 1605 N N . THR A 1 200 ? -10.489 2.414 16.914 1.00 72.25 200 THR A N 1
ATOM 1606 C CA . THR A 1 200 ? -9.396 3.181 16.303 1.00 72.25 200 THR A CA 1
ATOM 1607 C C . THR A 1 200 ? -9.358 4.635 16.766 1.00 72.25 200 THR A C 1
ATOM 1609 O O . THR A 1 200 ? -8.278 5.222 16.804 1.00 72.25 200 THR A O 1
ATOM 1612 N N . ASP A 1 201 ? -10.501 5.190 17.171 1.00 72.62 201 ASP A N 1
ATOM 1613 C CA . ASP A 1 201 ? -10.660 6.616 17.481 1.00 72.62 201 ASP A CA 1
ATOM 1614 C C . ASP A 1 201 ? -9.983 7.020 18.797 1.00 72.62 201 ASP A C 1
ATOM 1616 O O . ASP A 1 201 ? -9.625 8.183 18.984 1.00 72.62 201 ASP A O 1
ATOM 1620 N N . THR A 1 202 ? -9.757 6.067 19.708 1.00 75.94 202 THR A N 1
ATOM 1621 C CA . THR A 1 202 ? -8.944 6.301 20.914 1.00 75.94 202 THR A CA 1
ATOM 1622 C C . THR A 1 202 ? -7.452 6.367 20.620 1.00 75.94 202 THR A C 1
ATOM 1624 O O . THR A 1 202 ? -6.708 6.949 21.406 1.00 75.94 202 THR A O 1
ATOM 1627 N N . LEU A 1 203 ? -7.008 5.772 19.510 1.00 74.88 203 LEU A N 1
ATOM 1628 C CA . LEU A 1 203 ? -5.604 5.752 19.113 1.00 74.88 203 LEU A CA 1
ATOM 1629 C C . LEU A 1 203 ? -5.264 6.960 18.241 1.00 74.88 203 LEU A C 1
ATOM 1631 O O . LEU A 1 203 ? -4.229 7.590 18.448 1.00 74.88 203 LEU A O 1
ATOM 1635 N N . VAL A 1 204 ? -6.116 7.270 17.258 1.00 80.31 204 VAL A N 1
ATOM 1636 C CA . VAL A 1 204 ? -5.888 8.342 16.284 1.00 80.31 204 VAL A CA 1
ATOM 1637 C C . VAL A 1 204 ? -7.208 8.923 15.788 1.00 80.31 204 VAL A C 1
ATOM 1639 O O . VAL A 1 204 ? -8.136 8.188 15.470 1.00 80.31 204 VAL A O 1
ATOM 1642 N N . ASN A 1 205 ? -7.240 10.242 15.612 1.00 78.25 205 ASN A N 1
ATOM 1643 C CA . ASN A 1 205 ? -8.296 10.958 14.896 1.00 78.25 205 ASN A CA 1
ATOM 1644 C C . ASN A 1 205 ? -7.719 11.804 13.741 1.00 78.25 205 ASN A C 1
ATOM 1646 O O . ASN A 1 205 ? -6.503 11.906 13.573 1.00 78.25 205 ASN A O 1
ATOM 1650 N N . GLU A 1 206 ? -8.586 12.429 12.943 1.00 74.12 206 GLU A N 1
ATOM 1651 C CA . GLU A 1 206 ? -8.176 13.225 11.771 1.00 74.12 206 GLU A CA 1
ATOM 1652 C C . GLU A 1 206 ? -7.301 14.442 12.124 1.00 74.12 206 GLU A C 1
ATOM 1654 O O . GLU A 1 206 ? -6.485 14.876 11.310 1.00 74.12 206 GLU A O 1
ATOM 1659 N N . GLU A 1 207 ? -7.419 14.961 13.348 1.00 82.00 207 GLU A N 1
ATOM 1660 C CA . GLU A 1 207 ? -6.646 16.104 13.854 1.00 82.00 207 GLU A CA 1
ATOM 1661 C C . GLU A 1 207 ? -5.273 15.703 14.416 1.00 82.00 207 GLU A C 1
ATOM 1663 O O . GLU A 1 207 ? -4.442 16.558 14.734 1.00 82.00 207 GLU A O 1
ATOM 1668 N N . SER A 1 208 ? -5.016 14.401 14.551 1.00 86.12 208 SER A N 1
ATOM 1669 C CA . SER A 1 208 ? -3.775 13.887 15.121 1.00 86.12 208 SER A CA 1
ATOM 1670 C C . SER A 1 208 ? -2.574 14.258 14.254 1.00 86.12 208 SER A C 1
ATOM 1672 O O . SER A 1 208 ? -2.650 14.278 13.024 1.00 86.12 208 SER A O 1
ATOM 1674 N N . HIS A 1 209 ? -1.428 14.512 14.888 1.00 89.62 209 HIS A N 1
ATOM 1675 C CA . HIS A 1 209 ? -0.195 14.839 14.171 1.00 89.62 209 HIS A CA 1
ATOM 1676 C C . HIS A 1 209 ? 0.178 13.723 13.168 1.00 89.62 209 HIS A C 1
ATOM 1678 O O . HIS A 1 209 ? 0.060 12.550 13.531 1.00 89.62 209 HIS A O 1
ATOM 1684 N N . PRO A 1 210 ? 0.668 14.032 11.947 1.00 88.06 210 PRO A N 1
ATOM 1685 C CA . PRO A 1 210 ? 0.971 13.020 10.930 1.00 88.06 210 PRO A CA 1
ATOM 1686 C C . PRO A 1 210 ? 1.866 11.875 11.413 1.00 88.06 210 PRO A C 1
ATOM 1688 O O . PRO A 1 210 ? 1.608 10.730 11.064 1.00 88.06 210 PRO A O 1
ATOM 1691 N N . ASP A 1 211 ? 2.863 12.160 12.254 1.00 89.38 211 ASP A N 1
ATOM 1692 C CA . ASP A 1 211 ? 3.740 11.119 12.814 1.00 89.38 211 ASP A CA 1
ATOM 1693 C C . ASP A 1 211 ? 2.953 10.120 13.688 1.00 89.38 211 ASP A C 1
ATOM 1695 O O . ASP A 1 211 ? 3.098 8.915 13.521 1.00 89.38 211 ASP A O 1
ATOM 1699 N N . VAL A 1 212 ? 2.010 10.597 14.514 1.00 90.19 212 VAL A N 1
ATOM 1700 C CA . VAL A 1 212 ? 1.126 9.731 15.322 1.00 90.19 212 VAL A CA 1
ATOM 1701 C C . VAL A 1 212 ? 0.224 8.881 14.424 1.00 90.19 212 VAL A C 1
ATOM 1703 O O . VAL A 1 212 ? -0.027 7.708 14.715 1.00 90.19 212 VAL A O 1
ATOM 1706 N N . GLN A 1 213 ? -0.244 9.452 13.307 1.00 90.25 213 GLN A N 1
ATOM 1707 C CA . GLN A 1 213 ? -1.009 8.700 12.313 1.00 90.25 213 GLN A CA 1
ATOM 1708 C C . GLN A 1 213 ? -0.147 7.628 11.624 1.00 90.25 213 GLN A C 1
ATOM 1710 O O . GLN A 1 213 ? -0.632 6.541 11.319 1.00 90.25 213 GLN A O 1
ATOM 1715 N N . LEU A 1 214 ? 1.131 7.899 11.361 1.00 91.50 214 LEU A N 1
ATOM 1716 C CA . LEU A 1 214 ? 2.033 6.931 10.737 1.00 91.50 214 LEU A CA 1
ATOM 1717 C C . LEU A 1 214 ? 2.405 5.793 11.698 1.00 91.50 214 LEU A C 1
ATOM 1719 O O . LEU A 1 214 ? 2.338 4.630 11.297 1.00 91.50 214 LEU A O 1
ATOM 1723 N N . ASP A 1 215 ? 2.675 6.092 12.968 1.00 92.88 215 ASP A N 1
ATOM 1724 C CA . ASP A 1 215 ? 2.970 5.080 13.995 1.00 92.88 215 ASP A CA 1
ATOM 1725 C C . ASP A 1 215 ? 1.797 4.099 14.183 1.00 92.88 215 ASP A C 1
ATOM 1727 O O . ASP A 1 215 ? 1.968 2.886 14.331 1.00 92.88 215 ASP A O 1
ATOM 1731 N N . ASN A 1 216 ? 0.570 4.609 14.071 1.00 92.00 216 ASN A N 1
ATOM 1732 C CA . ASN A 1 216 ? -0.661 3.829 14.196 1.00 92.00 216 ASN A CA 1
ATOM 1733 C C . ASN A 1 216 ? -1.279 3.450 12.840 1.00 92.00 216 ASN A C 1
ATOM 1735 O O . ASN A 1 216 ? -2.454 3.068 12.761 1.00 92.00 216 ASN A O 1
ATOM 1739 N N . ARG A 1 217 ? -0.506 3.521 11.744 1.00 92.25 217 ARG A N 1
ATOM 1740 C CA . ARG A 1 217 ? -1.031 3.299 10.387 1.00 92.25 217 ARG A CA 1
ATOM 1741 C C . ARG A 1 217 ? -1.681 1.928 10.228 1.00 92.25 217 ARG A C 1
ATOM 1743 O O . ARG A 1 217 ? -2.679 1.810 9.525 1.00 92.25 217 ARG A O 1
ATOM 1750 N N . HIS A 1 218 ? -1.164 0.919 10.926 1.00 92.12 218 HIS A N 1
ATOM 1751 C CA . HIS A 1 218 ? -1.688 -0.449 10.959 1.00 92.12 218 HIS A CA 1
ATOM 1752 C C . HIS A 1 218 ? -3.149 -0.553 11.449 1.00 92.12 218 HIS A C 1
ATOM 1754 O O . HIS A 1 218 ? -3.861 -1.480 11.054 1.00 92.12 218 HIS A O 1
ATOM 1760 N N . MET A 1 219 ? -3.614 0.403 12.258 1.00 89.75 219 MET A N 1
ATOM 1761 C CA . MET A 1 219 ? -5.020 0.532 12.652 1.00 89.75 219 MET A CA 1
ATOM 1762 C C . MET A 1 219 ? -5.795 1.424 11.678 1.00 89.75 219 MET A C 1
ATOM 1764 O O . MET A 1 219 ? -6.864 1.042 11.213 1.00 89.75 219 MET A O 1
ATOM 1768 N N . LEU A 1 220 ? -5.226 2.565 11.274 1.00 88.62 220 LEU A N 1
ATOM 1769 C CA . LEU A 1 220 ? -5.870 3.507 10.343 1.00 88.62 220 LEU A CA 1
ATOM 1770 C C . LEU A 1 220 ? -6.235 2.899 8.986 1.00 88.62 220 LEU A C 1
ATOM 1772 O O . LEU A 1 220 ? -7.220 3.312 8.375 1.00 88.62 220 LEU A O 1
ATOM 1776 N N . ILE A 1 221 ? -5.462 1.925 8.494 1.00 91.62 221 ILE A N 1
ATOM 1777 C CA . ILE A 1 221 ? -5.758 1.237 7.226 1.00 91.62 221 ILE A CA 1
ATOM 1778 C C . ILE A 1 221 ? -7.059 0.428 7.258 1.00 91.62 221 ILE A C 1
ATOM 1780 O O . ILE A 1 221 ? -7.554 0.060 6.196 1.00 91.62 221 ILE A O 1
ATOM 1784 N N . ARG A 1 222 ? -7.617 0.166 8.444 1.00 89.19 222 ARG A N 1
ATOM 1785 C CA . ARG A 1 222 ? -8.903 -0.522 8.624 1.00 89.19 222 ARG A CA 1
ATOM 1786 C C . ARG A 1 222 ? -10.098 0.417 8.462 1.00 89.19 222 ARG A C 1
ATOM 1788 O O . ARG A 1 222 ? -11.200 -0.047 8.178 1.00 89.19 222 ARG A O 1
ATOM 1795 N N . GLY A 1 223 ? -9.866 1.725 8.586 1.00 86.00 223 GLY A N 1
ATOM 1796 C CA . GLY A 1 223 ? -10.870 2.755 8.355 1.00 86.00 223 GLY A CA 1
ATOM 1797 C C . GLY A 1 223 ? -11.366 2.773 6.908 1.00 86.00 223 GLY A C 1
ATOM 1798 O O . GLY A 1 223 ? -10.682 2.338 5.973 1.00 86.00 223 GLY A O 1
ATOM 1799 N N . GLU A 1 224 ? -12.570 3.299 6.707 1.00 84.25 224 GLU A N 1
ATOM 1800 C CA . GLU A 1 224 ? -13.257 3.250 5.416 1.00 84.25 224 GLU A CA 1
ATOM 1801 C C . GLU A 1 224 ? -12.470 3.963 4.302 1.00 84.25 224 GLU A C 1
ATOM 1803 O O . GLU A 1 224 ? -12.235 3.385 3.241 1.00 84.25 224 GLU A O 1
ATOM 1808 N N . ASN A 1 225 ? -11.986 5.181 4.553 1.00 87.31 225 ASN A N 1
ATOM 1809 C CA . ASN A 1 225 ? -11.265 5.966 3.546 1.00 87.31 225 ASN A CA 1
ATOM 1810 C C . ASN A 1 225 ? -9.899 5.359 3.201 1.00 87.31 225 ASN A C 1
ATOM 1812 O O . ASN A 1 225 ? -9.583 5.145 2.030 1.00 87.31 225 ASN A O 1
ATOM 1816 N N . THR A 1 226 ? -9.090 5.024 4.209 1.00 90.56 226 THR A N 1
ATOM 1817 C CA . THR A 1 226 ? -7.749 4.472 3.976 1.00 90.56 226 THR A CA 1
ATOM 1818 C C . THR A 1 226 ? -7.807 3.100 3.304 1.00 90.56 226 THR A C 1
ATOM 1820 O O . THR A 1 226 ? -7.034 2.837 2.381 1.00 90.56 226 THR A O 1
ATOM 1823 N N . SER A 1 227 ? -8.741 2.234 3.711 1.00 92.62 227 SER A N 1
ATOM 1824 C CA . SER A 1 227 ? -8.913 0.922 3.077 1.00 92.62 227 SER A CA 1
ATOM 1825 C C . SER A 1 227 ? -9.350 1.045 1.613 1.00 92.62 227 SER A C 1
ATOM 1827 O O . SER A 1 227 ? -8.843 0.305 0.767 1.00 92.62 227 SER A O 1
ATOM 1829 N N . LYS A 1 228 ? -10.224 2.010 1.278 1.00 93.31 228 LYS A N 1
ATOM 1830 C CA . LYS A 1 228 ? -10.593 2.324 -0.113 1.00 93.31 228 LYS A CA 1
ATOM 1831 C C . LYS A 1 228 ? -9.383 2.766 -0.936 1.00 93.31 228 LYS A C 1
ATOM 1833 O O . LYS A 1 228 ? -9.217 2.263 -2.041 1.00 93.31 228 LYS A O 1
ATOM 1838 N N . ILE A 1 229 ? -8.504 3.614 -0.397 1.00 96.00 229 ILE A N 1
ATOM 1839 C CA . ILE A 1 229 ? -7.267 4.034 -1.084 1.00 96.00 229 ILE A CA 1
ATOM 1840 C C . ILE A 1 229 ? -6.357 2.831 -1.375 1.00 96.00 229 ILE A C 1
ATOM 1842 O O . ILE A 1 229 ? -5.820 2.719 -2.474 1.00 96.00 229 ILE A O 1
ATOM 1846 N N . LEU A 1 230 ? -6.197 1.903 -0.426 1.00 96.38 230 LEU A N 1
ATOM 1847 C CA . LEU A 1 230 ? -5.387 0.697 -0.644 1.00 96.38 230 LEU A CA 1
ATOM 1848 C C . LEU A 1 230 ? -5.995 -0.231 -1.705 1.00 96.38 230 LEU A C 1
ATOM 1850 O O . LEU A 1 230 ? -5.266 -0.775 -2.534 1.00 96.38 230 LEU A O 1
ATOM 1854 N N . ARG A 1 231 ? -7.327 -0.381 -1.719 1.00 95.69 231 ARG A N 1
ATOM 1855 C CA . ARG A 1 231 ? -8.037 -1.118 -2.778 1.00 95.69 231 ARG A CA 1
ATOM 1856 C C . ARG A 1 231 ? -7.863 -0.439 -4.134 1.00 95.69 231 ARG A C 1
ATOM 1858 O O . ARG A 1 231 ? -7.534 -1.120 -5.097 1.00 95.69 231 ARG A O 1
ATOM 1865 N N . LEU A 1 232 ? -8.010 0.885 -4.192 1.00 96.06 232 LEU A N 1
ATOM 1866 C CA . LEU A 1 232 ? -7.792 1.668 -5.406 1.00 96.06 232 LEU A CA 1
ATOM 1867 C C . LEU A 1 232 ? -6.365 1.485 -5.922 1.00 96.06 232 LEU A C 1
ATOM 1869 O O . LEU A 1 232 ? -6.191 1.192 -7.093 1.00 96.06 232 LEU A O 1
ATOM 1873 N N . ARG A 1 233 ? -5.347 1.552 -5.055 1.00 97.19 233 ARG A N 1
ATOM 1874 C CA . ARG A 1 233 ? -3.952 1.285 -5.440 1.00 97.19 233 ARG A CA 1
ATOM 1875 C C . ARG A 1 233 ? -3.781 -0.105 -6.060 1.00 97.19 233 ARG A C 1
ATOM 1877 O O . ARG A 1 233 ? -3.057 -0.236 -7.045 1.00 97.19 233 ARG A O 1
ATOM 1884 N N . SER A 1 234 ? -4.438 -1.128 -5.508 1.00 97.75 234 SER A N 1
ATOM 1885 C CA . SER A 1 234 ? -4.428 -2.479 -6.086 1.00 97.75 234 SER A CA 1
ATOM 1886 C C . SER A 1 234 ? -5.031 -2.501 -7.492 1.00 97.75 234 SER A C 1
ATOM 1888 O O . SER A 1 234 ? -4.440 -3.103 -8.382 1.00 97.75 234 SER A O 1
ATOM 1890 N N . ILE A 1 235 ? -6.174 -1.837 -7.684 1.00 97.56 235 ILE A N 1
ATOM 1891 C CA . ILE A 1 235 ? -6.874 -1.755 -8.974 1.00 97.56 235 ILE A CA 1
ATOM 1892 C C . ILE A 1 235 ? -6.034 -0.977 -9.988 1.00 97.56 235 ILE A C 1
ATOM 1894 O O . ILE A 1 235 ? -5.747 -1.501 -11.051 1.00 97.56 235 ILE A O 1
ATOM 1898 N N . VAL A 1 236 ? -5.537 0.209 -9.629 1.00 97.88 236 VAL A N 1
ATOM 1899 C CA . VAL A 1 236 ? -4.648 1.032 -10.469 1.00 97.88 236 VAL A CA 1
ATOM 1900 C C . VAL A 1 236 ? -3.454 0.212 -10.959 1.00 97.88 236 VAL A C 1
ATOM 1902 O O . VAL A 1 236 ? -3.150 0.200 -12.145 1.00 97.88 236 VAL A O 1
ATOM 1905 N N . THR A 1 237 ? -2.794 -0.522 -10.057 1.00 98.31 237 THR A N 1
ATOM 1906 C CA . THR A 1 237 ? -1.639 -1.365 -10.416 1.00 98.31 237 THR A CA 1
ATOM 1907 C C . THR A 1 237 ? -2.029 -2.471 -11.402 1.00 98.31 237 THR A C 1
ATOM 1909 O O . THR A 1 237 ? -1.240 -2.824 -12.277 1.00 98.31 237 THR A O 1
ATOM 1912 N N . GLN A 1 238 ? -3.235 -3.027 -11.272 1.00 98.38 238 GLN A N 1
ATOM 1913 C CA . GLN A 1 238 ? -3.770 -3.991 -12.228 1.00 98.38 238 GLN A CA 1
ATOM 1914 C C . GLN A 1 238 ? -4.066 -3.334 -13.585 1.00 98.38 238 GLN A C 1
ATOM 1916 O O . GLN A 1 238 ? -3.643 -3.881 -14.596 1.00 98.38 238 GLN A O 1
ATOM 1921 N N . CYS A 1 239 ? -4.684 -2.150 -13.620 1.00 98.50 239 CYS A N 1
ATOM 1922 C CA . CYS A 1 239 ? -4.944 -1.408 -14.858 1.00 98.50 239 CYS A CA 1
ATOM 1923 C C . CYS A 1 239 ? -3.649 -1.087 -15.620 1.00 98.50 239 CYS A C 1
ATOM 1925 O O . CYS A 1 239 ? -3.610 -1.247 -16.835 1.00 98.50 239 CYS A O 1
ATOM 1927 N N . PHE A 1 240 ? -2.570 -0.714 -14.918 1.00 98.69 240 PHE A N 1
ATOM 1928 C CA . PHE A 1 240 ? -1.242 -0.555 -15.530 1.00 98.69 240 PHE A CA 1
ATOM 1929 C C . PHE A 1 240 ? -0.751 -1.851 -16.184 1.00 98.69 240 PHE A C 1
ATOM 1931 O O . PHE A 1 240 ? -0.296 -1.829 -17.324 1.00 98.69 240 PHE A O 1
ATOM 1938 N N . ARG A 1 241 ? -0.855 -2.990 -15.487 1.00 98.69 241 ARG A N 1
ATOM 1939 C CA . ARG A 1 241 ? -0.471 -4.288 -16.063 1.00 98.69 241 ARG A CA 1
ATOM 1940 C C . ARG A 1 241 ? -1.298 -4.631 -17.295 1.00 98.69 241 ARG A C 1
ATOM 1942 O O . ARG A 1 241 ? -0.734 -5.041 -18.299 1.00 98.69 241 ARG A O 1
ATOM 1949 N N . GLU A 1 242 ? -2.613 -4.463 -17.223 1.00 98.56 242 GLU A N 1
ATOM 1950 C CA . GLU A 1 242 ? -3.519 -4.746 -18.339 1.00 98.56 242 GLU A CA 1
ATOM 1951 C C . GLU A 1 242 ? -3.221 -3.853 -19.548 1.00 98.56 242 GLU A C 1
ATOM 1953 O O . GLU A 1 242 ? -3.106 -4.368 -20.654 1.00 98.56 242 GLU A O 1
ATOM 1958 N N . HIS A 1 243 ? -2.991 -2.551 -19.337 1.00 98.75 243 HIS A N 1
ATOM 1959 C CA . HIS A 1 243 ? -2.563 -1.625 -20.389 1.00 98.75 243 HIS A CA 1
ATOM 1960 C C . HIS A 1 243 ? -1.329 -2.139 -21.146 1.00 98.75 243 HIS A C 1
ATOM 1962 O O . HIS A 1 243 ? -1.328 -2.169 -22.380 1.00 98.75 243 HIS A O 1
ATOM 1968 N N . PHE A 1 244 ? -0.291 -2.549 -20.408 1.00 98.81 244 PHE A N 1
ATOM 1969 C CA . PHE A 1 244 ? 0.955 -3.052 -20.983 1.00 98.81 244 PHE A CA 1
ATOM 1970 C C . PHE A 1 244 ? 0.764 -4.405 -21.679 1.00 98.81 244 PHE A C 1
ATOM 1972 O O . PHE A 1 244 ? 1.226 -4.586 -22.808 1.00 98.81 244 PHE A O 1
ATOM 1979 N N . PHE A 1 245 ? 0.053 -5.347 -21.053 1.00 98.75 245 PHE A N 1
ATOM 1980 C CA . PHE A 1 245 ? -0.194 -6.665 -21.642 1.00 98.75 245 PHE A CA 1
ATOM 1981 C C . PHE A 1 245 ? -1.047 -6.592 -22.912 1.00 98.75 245 PHE A C 1
ATOM 1983 O O . PHE A 1 245 ? -0.734 -7.283 -23.881 1.00 98.75 245 PHE A O 1
ATOM 1990 N N . ASP A 1 246 ? -2.055 -5.718 -22.961 1.00 98.69 246 ASP A N 1
ATOM 1991 C CA . ASP A 1 246 ? -2.887 -5.514 -24.154 1.00 98.69 246 ASP A CA 1
ATOM 1992 C C . ASP A 1 246 ? -2.085 -4.938 -25.336 1.00 98.69 246 ASP A C 1
ATOM 1994 O O . ASP A 1 246 ? -2.448 -5.137 -26.496 1.00 98.69 246 ASP A O 1
ATOM 1998 N N . ARG A 1 247 ? -0.958 -4.271 -25.052 1.00 98.44 247 ARG A N 1
ATOM 1999 C CA . ARG A 1 247 ? -0.004 -3.746 -26.044 1.00 98.44 247 ARG A CA 1
ATOM 2000 C C . ARG A 1 247 ? 1.152 -4.702 -26.344 1.00 98.44 247 ARG A C 1
ATOM 2002 O O . ARG A 1 247 ? 2.031 -4.366 -27.130 1.00 98.44 247 ARG A O 1
ATOM 2009 N N . GLY A 1 248 ? 1.143 -5.901 -25.760 1.00 98.44 248 GLY A N 1
ATOM 2010 C CA . GLY A 1 248 ? 2.133 -6.945 -26.024 1.00 98.44 248 GLY A CA 1
ATOM 2011 C C . GLY A 1 248 ? 3.454 -6.791 -25.269 1.00 98.44 248 GLY A C 1
ATOM 2012 O O . GLY A 1 248 ? 4.420 -7.463 -25.626 1.00 98.44 248 GLY A O 1
ATOM 2013 N N . TYR A 1 249 ? 3.510 -5.946 -24.237 1.00 98.75 249 TYR A N 1
ATOM 2014 C CA . TYR A 1 249 ? 4.700 -5.818 -23.399 1.00 98.75 249 TYR A CA 1
ATOM 2015 C C . TYR A 1 249 ? 4.897 -7.062 -22.524 1.00 98.75 249 TYR A C 1
ATOM 2017 O O . TYR A 1 249 ? 3.934 -7.698 -22.084 1.00 98.75 249 TYR A O 1
ATOM 2025 N N . TYR A 1 250 ? 6.150 -7.344 -22.168 1.00 98.69 250 TYR A N 1
ATOM 2026 C CA . TYR A 1 250 ? 6.492 -8.347 -21.158 1.00 98.69 250 TYR A CA 1
ATOM 2027 C C . TYR A 1 250 ? 6.907 -7.703 -19.828 1.00 98.69 250 TYR A C 1
ATOM 2029 O O . TYR A 1 250 ? 7.752 -6.807 -19.789 1.00 98.69 250 TYR A O 1
ATOM 2037 N N . GLU A 1 251 ? 6.341 -8.189 -18.717 1.00 98.75 251 GLU A N 1
ATOM 2038 C CA . GLU A 1 251 ? 6.777 -7.800 -17.368 1.00 98.75 251 GLU A CA 1
ATOM 2039 C C . GLU A 1 251 ? 8.119 -8.476 -17.049 1.00 98.75 251 GLU A C 1
ATOM 2041 O O . GLU A 1 251 ? 8.270 -9.694 -17.176 1.00 98.75 251 GLU A O 1
ATOM 2046 N N . THR A 1 252 ? 9.095 -7.685 -16.617 1.00 98.12 252 THR A N 1
ATOM 2047 C CA . THR A 1 252 ? 10.429 -8.137 -16.210 1.00 98.12 252 THR A CA 1
ATOM 2048 C C . THR A 1 252 ? 10.674 -7.826 -14.734 1.00 98.12 252 THR A C 1
ATOM 2050 O O . THR A 1 252 ? 9.980 -7.010 -14.125 1.00 98.12 252 THR A O 1
ATOM 2053 N N . PHE A 1 253 ? 11.685 -8.473 -14.146 1.00 98.12 253 PHE A N 1
ATOM 2054 C CA . PHE A 1 253 ? 12.011 -8.339 -12.721 1.00 98.12 253 PHE A CA 1
ATOM 2055 C C . PHE A 1 253 ? 13.493 -7.987 -12.519 1.00 98.12 253 PHE A C 1
ATOM 2057 O O . PHE A 1 253 ? 14.285 -8.857 -12.144 1.00 98.12 253 PHE A O 1
ATOM 2064 N N . PRO A 1 254 ? 13.895 -6.734 -12.804 1.00 97.25 254 PRO A N 1
ATOM 2065 C CA . PRO A 1 254 ? 15.270 -6.278 -12.618 1.00 97.25 254 PRO A CA 1
ATOM 2066 C C . PRO A 1 254 ? 15.739 -6.377 -11.155 1.00 97.25 254 PRO A C 1
ATOM 2068 O O . PRO A 1 254 ? 14.922 -6.294 -10.231 1.00 97.25 254 PRO A O 1
ATOM 2071 N N . PRO A 1 255 ? 17.051 -6.544 -10.907 1.00 96.50 255 PRO A N 1
ATOM 2072 C CA . PRO A 1 255 ? 17.587 -6.570 -9.551 1.00 96.50 255 PRO A CA 1
ATOM 2073 C C . PRO A 1 255 ? 17.496 -5.186 -8.892 1.00 96.50 255 PRO A C 1
ATOM 2075 O O . PRO A 1 255 ? 17.759 -4.161 -9.515 1.00 96.50 255 PRO A O 1
ATOM 2078 N N . THR A 1 256 ? 17.187 -5.156 -7.594 1.00 96.25 256 THR A N 1
ATOM 2079 C CA . THR A 1 256 ? 17.159 -3.913 -6.800 1.00 96.25 256 THR A CA 1
ATOM 2080 C C . THR A 1 256 ? 18.473 -3.626 -6.073 1.00 96.25 256 THR A C 1
ATOM 2082 O O . THR A 1 256 ? 18.685 -2.500 -5.621 1.00 96.25 256 THR A O 1
ATOM 2085 N N . LEU A 1 257 ? 19.356 -4.627 -5.977 1.00 95.31 257 LEU A N 1
ATOM 2086 C CA . LEU A 1 257 ? 20.728 -4.496 -5.494 1.00 95.31 257 LEU A CA 1
ATOM 2087 C C . LEU A 1 257 ? 21.662 -4.291 -6.684 1.00 95.31 257 LEU A C 1
ATOM 2089 O O . LEU A 1 257 ? 21.767 -5.163 -7.546 1.00 95.31 257 LEU A O 1
ATOM 2093 N N . VAL A 1 258 ? 22.353 -3.156 -6.710 1.00 92.88 258 VAL A N 1
ATOM 2094 C CA . VAL A 1 258 ? 23.228 -2.755 -7.814 1.00 92.88 258 VAL A CA 1
ATOM 2095 C C . VAL A 1 258 ? 24.612 -2.378 -7.294 1.00 92.88 258 VAL A C 1
ATOM 2097 O O . VAL A 1 258 ? 24.760 -1.895 -6.173 1.00 92.88 258 VAL A O 1
ATOM 2100 N N . GLN A 1 259 ? 25.648 -2.604 -8.100 1.00 89.56 259 GLN A N 1
ATOM 2101 C CA . GLN A 1 259 ? 27.012 -2.132 -7.809 1.00 89.56 259 GLN A CA 1
ATOM 2102 C C . GLN A 1 259 ? 27.310 -0.790 -8.483 1.00 89.56 259 GLN A C 1
ATOM 2104 O O . GLN A 1 259 ? 28.252 -0.094 -8.110 1.00 89.56 259 GLN A O 1
ATOM 2109 N N . THR A 1 260 ? 26.507 -0.428 -9.480 1.00 81.06 260 THR A N 1
ATOM 2110 C CA . THR A 1 260 ? 26.689 0.749 -10.321 1.00 81.06 260 THR A CA 1
ATOM 2111 C C . THR A 1 260 ? 25.474 1.657 -10.225 1.00 81.06 260 THR A C 1
ATOM 2113 O O . THR A 1 260 ? 24.345 1.218 -10.016 1.00 81.06 260 THR A O 1
ATOM 2116 N N . GLN A 1 261 ? 25.725 2.953 -10.356 1.00 75.12 261 GLN A N 1
ATOM 2117 C CA . GLN A 1 261 ? 24.682 3.959 -10.466 1.00 75.12 261 GLN A CA 1
ATOM 2118 C C . GLN A 1 261 ? 24.105 3.955 -11.888 1.00 75.12 261 GLN A C 1
ATOM 2120 O O . GLN A 1 261 ? 24.850 3.784 -12.851 1.00 75.12 261 GLN A O 1
ATOM 2125 N N . VAL A 1 262 ? 22.789 4.153 -11.998 1.00 70.56 262 VAL A N 1
ATOM 2126 C CA . VAL A 1 262 ? 22.060 4.178 -13.277 1.00 70.56 262 VAL A CA 1
ATOM 2127 C C . VAL A 1 262 ? 22.314 5.491 -14.019 1.00 70.56 262 VAL A C 1
ATOM 2129 O O . VAL A 1 262 ? 22.781 5.480 -15.151 1.00 70.56 262 VAL A O 1
ATOM 2132 N N . GLU A 1 263 ? 22.096 6.623 -13.345 1.00 66.00 263 GLU A N 1
ATOM 2133 C CA . GLU A 1 263 ? 22.305 7.968 -13.886 1.00 66.00 263 GLU A CA 1
ATOM 2134 C C . GLU A 1 263 ? 23.249 8.760 -12.975 1.00 66.00 263 GLU A C 1
ATOM 2136 O O . GLU A 1 263 ? 23.088 8.779 -11.753 1.00 66.00 263 GLU A O 1
ATOM 2141 N N . GLY A 1 264 ? 24.277 9.379 -13.559 1.00 61.19 264 GLY A N 1
ATOM 2142 C CA . GLY A 1 264 ? 25.348 10.029 -12.806 1.00 61.19 264 GLY A CA 1
ATOM 2143 C C . GLY A 1 264 ? 24.857 11.136 -11.866 1.00 61.19 264 GLY A C 1
ATOM 2144 O O . GLY A 1 264 ? 24.038 11.968 -12.242 1.00 61.19 264 GLY A O 1
ATOM 2145 N N . GLY A 1 265 ? 25.430 11.199 -10.660 1.00 65.25 265 GLY A N 1
ATOM 2146 C CA . GLY A 1 265 ? 25.287 12.351 -9.759 1.00 65.25 265 GLY A CA 1
ATOM 2147 C C . GLY A 1 265 ? 24.220 12.229 -8.668 1.00 65.25 265 GLY A C 1
ATOM 2148 O O . GLY A 1 265 ? 23.993 13.200 -7.949 1.00 65.25 265 GLY A O 1
ATOM 2149 N N . SER A 1 266 ? 23.597 11.062 -8.497 1.00 67.38 266 SER A N 1
ATOM 2150 C CA . SER A 1 266 ? 22.608 10.831 -7.441 1.00 67.38 266 SER A CA 1
ATOM 2151 C C . SER A 1 266 ? 23.196 10.204 -6.168 1.00 67.38 266 SER A C 1
ATOM 2153 O O . SER A 1 266 ? 24.207 9.497 -6.180 1.00 67.38 266 SER A O 1
ATOM 2155 N N . THR A 1 267 ? 22.553 10.460 -5.030 1.00 82.69 267 THR A N 1
ATOM 2156 C CA . THR A 1 267 ? 22.895 9.818 -3.754 1.00 82.69 267 THR A CA 1
ATOM 2157 C C . THR A 1 267 ? 22.129 8.500 -3.642 1.00 82.69 267 THR A C 1
ATOM 2159 O O . THR A 1 267 ? 20.896 8.504 -3.673 1.00 82.69 267 THR A O 1
ATOM 2162 N N . LEU A 1 268 ? 22.837 7.378 -3.486 1.00 87.00 268 LEU A N 1
ATOM 2163 C CA . LEU A 1 268 ? 22.248 6.045 -3.308 1.00 87.00 268 LEU A CA 1
ATOM 2164 C C . LEU A 1 268 ? 22.340 5.586 -1.849 1.00 87.00 268 LEU A C 1
ATOM 2166 O O . LEU A 1 268 ? 23.296 5.912 -1.143 1.00 87.00 268 LEU A O 1
ATOM 2170 N N . PHE A 1 269 ? 21.376 4.777 -1.405 1.00 92.75 269 PHE A N 1
ATOM 2171 C CA . PHE A 1 269 ? 21.524 4.047 -0.148 1.00 92.75 269 PHE A CA 1
ATOM 2172 C C . PHE A 1 269 ? 22.564 2.947 -0.344 1.00 92.75 269 PHE A C 1
ATOM 2174 O O . PHE A 1 269 ? 22.372 2.065 -1.177 1.00 92.75 269 PHE A O 1
ATOM 2181 N N . SER A 1 270 ? 23.659 3.009 0.413 1.00 93.06 270 SER A N 1
ATOM 2182 C CA . SER A 1 270 ? 24.711 1.991 0.406 1.00 93.06 270 SER A CA 1
ATOM 2183 C C . SER A 1 270 ? 24.464 0.951 1.495 1.00 93.06 270 SER A C 1
ATOM 2185 O O . SER A 1 270 ? 24.022 1.282 2.596 1.00 93.06 270 SER A O 1
ATOM 2187 N N . LEU A 1 271 ? 24.776 -0.304 1.192 1.00 93.88 271 LEU A N 1
ATOM 2188 C CA . LEU A 1 271 ? 24.756 -1.426 2.118 1.00 93.88 271 LEU A CA 1
ATOM 2189 C C . LEU A 1 271 ? 26.013 -2.287 1.931 1.00 93.88 271 LEU A C 1
ATOM 2191 O O . LEU A 1 271 ? 26.607 -2.322 0.855 1.00 93.88 271 LEU A O 1
ATOM 2195 N N . SER A 1 272 ? 26.407 -3.003 2.985 1.00 95.31 272 SER A N 1
ATOM 2196 C CA . SER A 1 272 ? 27.450 -4.028 2.895 1.00 95.31 272 SER A CA 1
ATOM 2197 C C . SER A 1 272 ? 26.826 -5.342 2.435 1.00 95.31 272 SER A C 1
ATOM 2199 O O . SER A 1 272 ? 26.014 -5.936 3.145 1.00 95.31 272 SER A O 1
ATOM 2201 N N . TYR A 1 273 ? 27.203 -5.790 1.245 1.00 95.38 273 TYR A N 1
ATOM 2202 C CA . TYR A 1 273 ? 26.769 -7.035 0.635 1.00 95.38 273 TYR A CA 1
ATOM 2203 C C . TYR A 1 273 ? 27.927 -8.031 0.661 1.00 95.38 273 TYR A C 1
ATOM 2205 O O . TYR A 1 273 ? 28.832 -7.990 -0.165 1.00 95.38 273 TYR A O 1
ATOM 2213 N N . PHE A 1 274 ? 27.933 -8.898 1.677 1.00 95.75 274 PHE A N 1
ATOM 2214 C CA . PHE A 1 274 ? 28.991 -9.896 1.902 1.00 95.75 274 PHE A CA 1
ATOM 2215 C C . PHE A 1 274 ? 30.416 -9.317 1.993 1.00 95.75 274 PHE A C 1
ATOM 2217 O O . PHE A 1 274 ? 31.387 -9.976 1.635 1.00 95.75 274 PHE A O 1
ATOM 2224 N N . GLY A 1 275 ? 30.550 -8.098 2.523 1.00 93.75 275 GLY A N 1
ATOM 2225 C CA . GLY A 1 275 ? 31.837 -7.409 2.656 1.00 93.75 275 GLY A CA 1
ATOM 2226 C C . GLY A 1 275 ? 32.190 -6.504 1.475 1.00 93.75 275 GLY A C 1
ATOM 2227 O O . GLY A 1 275 ? 33.153 -5.748 1.576 1.00 93.75 275 GLY A O 1
ATOM 2228 N N . GLU A 1 276 ? 31.393 -6.517 0.405 1.00 94.12 276 GLU A N 1
ATOM 2229 C CA . GLU A 1 276 ? 31.514 -5.594 -0.723 1.00 94.12 276 GLU A CA 1
ATOM 2230 C C . GLU A 1 276 ? 30.424 -4.513 -0.669 1.00 94.12 276 GLU A C 1
ATOM 2232 O O . GLU A 1 276 ? 29.320 -4.766 -0.180 1.00 94.12 276 GLU A O 1
ATOM 2237 N N . PRO A 1 277 ? 30.691 -3.286 -1.143 1.00 93.12 277 PRO A N 1
ATOM 2238 C CA . PRO A 1 277 ? 29.659 -2.264 -1.233 1.00 93.12 277 PRO A CA 1
ATOM 2239 C C . PRO A 1 277 ? 28.633 -2.617 -2.320 1.00 93.12 277 PRO A C 1
ATOM 2241 O O . PRO A 1 277 ? 28.987 -2.907 -3.462 1.00 93.12 277 PRO A O 1
ATOM 2244 N N . ALA A 1 278 ? 27.355 -2.526 -1.967 1.00 94.69 278 ALA A N 1
ATOM 2245 C CA . ALA A 1 278 ? 26.239 -2.525 -2.905 1.00 94.69 278 ALA A CA 1
ATOM 2246 C C . ALA A 1 278 ? 25.302 -1.356 -2.594 1.00 94.69 278 ALA A C 1
ATOM 2248 O O . ALA A 1 278 ? 25.403 -0.708 -1.546 1.00 94.69 278 ALA A O 1
ATOM 2249 N N . TYR A 1 279 ? 24.383 -1.091 -3.510 1.00 94.38 279 TYR A N 1
ATOM 2250 C CA . TYR A 1 279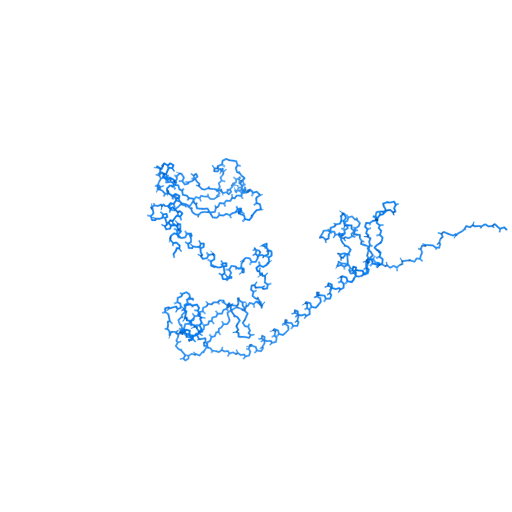 ? 23.466 0.032 -3.438 1.00 94.38 279 TYR A CA 1
ATOM 2251 C C . TYR A 1 279 ? 22.041 -0.408 -3.756 1.00 94.38 279 TYR A C 1
ATOM 2253 O O . TYR A 1 279 ? 21.826 -1.363 -4.502 1.00 94.38 279 TYR A O 1
ATOM 2261 N N . LEU A 1 280 ? 21.067 0.304 -3.195 1.00 95.31 280 LEU A N 1
ATOM 2262 C CA . LEU A 1 280 ? 19.672 0.181 -3.606 1.00 95.31 280 LEU A CA 1
ATOM 2263 C C . LEU A 1 280 ? 19.422 1.010 -4.865 1.00 95.31 280 LEU A C 1
ATOM 2265 O O . LEU A 1 280 ? 19.856 2.161 -4.950 1.00 95.31 280 LEU A O 1
ATOM 2269 N N . THR A 1 281 ? 18.714 0.424 -5.827 1.00 94.62 281 THR A N 1
ATOM 2270 C CA . THR A 1 281 ? 18.457 1.064 -7.117 1.00 94.62 281 THR A CA 1
ATOM 2271 C C . THR A 1 281 ? 17.534 2.286 -7.024 1.00 94.62 281 THR A C 1
ATOM 2273 O O . THR A 1 281 ? 16.641 2.361 -6.179 1.00 94.62 281 THR A O 1
ATOM 2276 N N . GLN A 1 282 ? 17.715 3.233 -7.940 1.00 93.56 282 GLN A N 1
ATOM 2277 C CA . GLN A 1 282 ? 16.801 4.359 -8.166 1.00 93.56 282 GLN A CA 1
ATOM 2278 C C . GLN A 1 282 ? 15.906 4.186 -9.391 1.00 93.56 282 GLN A C 1
ATOM 2280 O O . GLN A 1 282 ? 14.892 4.875 -9.505 1.00 93.56 282 GLN A O 1
ATOM 2285 N N . SER A 1 283 ? 16.311 3.310 -10.304 1.00 94.88 283 SER A N 1
ATOM 2286 C CA . SER A 1 283 ? 15.658 3.070 -11.581 1.00 94.88 283 SER A CA 1
ATOM 2287 C C . SER A 1 283 ? 16.141 1.739 -12.145 1.00 94.88 283 SER A C 1
ATOM 2289 O O . SER A 1 283 ? 17.260 1.300 -11.882 1.00 94.88 283 SER A O 1
ATOM 2291 N N . SER A 1 284 ? 15.304 1.081 -12.926 1.00 96.19 284 SER A N 1
ATOM 2292 C CA . SER A 1 284 ? 15.652 -0.160 -13.609 1.00 96.19 284 SER A CA 1
ATOM 2293 C C . SER A 1 284 ? 15.957 0.047 -15.090 1.00 96.19 284 SER A C 1
ATOM 2295 O O . SER A 1 284 ? 16.187 -0.939 -15.788 1.00 96.19 284 SER A O 1
ATOM 2297 N N . GLN A 1 285 ? 15.990 1.297 -15.565 1.00 96.00 285 GLN A N 1
ATOM 2298 C CA . GLN A 1 285 ? 16.083 1.653 -16.983 1.00 96.00 285 GLN A CA 1
ATOM 2299 C C . GLN A 1 285 ? 17.189 0.885 -17.721 1.00 96.00 285 GLN A C 1
ATOM 2301 O O . GLN A 1 285 ? 16.898 0.158 -18.665 1.00 96.00 285 GLN A O 1
ATOM 2306 N N . LEU A 1 286 ? 18.436 0.926 -17.231 1.00 95.00 286 LEU A N 1
ATOM 2307 C CA . LEU A 1 286 ? 19.551 0.231 -17.891 1.00 95.00 286 LEU A CA 1
ATOM 2308 C C . LEU A 1 286 ? 19.323 -1.285 -18.008 1.00 95.00 286 LEU A C 1
ATOM 2310 O O . LEU A 1 286 ? 19.756 -1.895 -18.980 1.00 95.00 286 LEU A O 1
ATOM 2314 N N . TYR A 1 287 ? 18.644 -1.916 -17.044 1.00 97.06 287 TYR A N 1
ATOM 2315 C CA . TYR A 1 287 ? 18.304 -3.338 -17.140 1.00 97.06 287 TYR A CA 1
ATOM 2316 C C . TYR A 1 287 ? 17.205 -3.588 -18.177 1.00 97.06 287 TYR A C 1
ATOM 2318 O O . TYR A 1 287 ? 17.306 -4.553 -18.938 1.00 97.06 287 TYR A O 1
ATOM 2326 N N . LEU A 1 288 ? 16.191 -2.722 -18.246 1.00 97.94 288 LEU A N 1
ATOM 2327 C CA . LEU A 1 288 ? 15.124 -2.812 -19.246 1.00 97.94 288 LEU A CA 1
ATOM 2328 C C . LEU A 1 288 ? 15.666 -2.626 -20.670 1.00 97.94 288 LEU A C 1
ATOM 2330 O O . LEU A 1 288 ? 15.322 -3.409 -21.557 1.00 97.94 288 LEU A O 1
ATOM 2334 N N . GLU A 1 289 ? 16.598 -1.691 -20.873 1.00 97.56 289 GLU A N 1
ATOM 2335 C CA . GLU A 1 289 ? 17.291 -1.497 -22.155 1.00 97.56 289 GLU A CA 1
ATOM 2336 C C . GLU A 1 289 ? 17.972 -2.795 -22.628 1.00 97.56 289 GLU A C 1
ATOM 2338 O O . GLU A 1 289 ? 17.870 -3.167 -23.798 1.00 97.56 289 GLU A O 1
ATOM 2343 N N . THR A 1 290 ? 18.604 -3.554 -21.718 1.00 97.56 290 THR A N 1
ATOM 2344 C CA . THR A 1 290 ? 19.220 -4.849 -22.074 1.00 97.56 290 THR A CA 1
ATOM 2345 C C . THR A 1 290 ? 18.219 -5.963 -22.377 1.00 97.56 290 THR A C 1
ATOM 2347 O O . THR A 1 290 ? 18.572 -6.925 -23.062 1.00 97.56 290 THR A O 1
ATOM 2350 N N . ALA A 1 291 ? 16.981 -5.857 -21.890 1.00 98.12 291 ALA A N 1
ATOM 2351 C CA . ALA A 1 291 ? 15.929 -6.840 -22.138 1.00 98.12 291 ALA A CA 1
ATOM 2352 C C . ALA A 1 291 ? 15.237 -6.625 -23.494 1.00 98.12 291 ALA A C 1
ATOM 2354 O O . ALA A 1 291 ? 14.764 -7.592 -24.099 1.00 98.12 291 ALA A O 1
ATOM 2355 N N . CYS A 1 292 ? 15.234 -5.390 -24.006 1.00 98.12 292 CYS A N 1
ATOM 2356 C CA . CYS A 1 292 ? 14.565 -5.023 -25.255 1.00 98.12 292 CYS A CA 1
ATOM 2357 C C . CYS A 1 292 ? 14.967 -5.893 -26.466 1.00 98.12 292 CYS A C 1
ATOM 2359 O O . CYS A 1 292 ? 14.077 -6.367 -27.174 1.00 98.12 292 CYS A O 1
ATOM 2361 N N . PRO A 1 293 ? 16.259 -6.207 -26.714 1.00 98.31 293 PRO A N 1
ATOM 2362 C CA . PRO A 1 293 ? 16.648 -7.076 -27.830 1.00 98.31 293 PRO A CA 1
ATOM 2363 C C . PRO A 1 293 ? 16.135 -8.521 -27.730 1.00 98.31 293 PRO A C 1
ATOM 2365 O O . PRO A 1 293 ? 16.136 -9.231 -28.733 1.00 98.31 293 PRO A O 1
ATOM 2368 N N . ALA A 1 294 ? 15.743 -8.976 -26.536 1.00 98.25 294 ALA A N 1
ATOM 2369 C CA . ALA A 1 294 ? 15.270 -10.338 -26.297 1.00 98.25 294 ALA A CA 1
ATOM 2370 C C . ALA A 1 294 ? 13.739 -10.439 -26.248 1.00 98.25 294 ALA A C 1
ATOM 2372 O O . ALA A 1 294 ? 13.187 -11.455 -26.668 1.00 98.25 294 ALA A O 1
ATOM 2373 N N . LEU A 1 295 ? 13.068 -9.415 -25.717 1.00 98.25 295 LEU A N 1
ATOM 2374 C CA . LEU A 1 295 ? 11.642 -9.459 -25.385 1.00 98.25 295 LEU A CA 1
ATOM 2375 C C . LEU A 1 295 ? 10.794 -8.431 -26.147 1.00 98.25 295 LEU A C 1
ATOM 2377 O O . LEU A 1 295 ? 9.573 -8.536 -26.124 1.00 98.25 295 LEU A O 1
ATOM 2381 N N . GLY A 1 296 ? 11.408 -7.477 -26.851 1.00 98.31 296 GLY A N 1
ATOM 2382 C CA . GLY A 1 296 ? 10.688 -6.357 -27.455 1.00 98.31 296 GLY A CA 1
ATOM 2383 C C . GLY A 1 296 ? 10.341 -5.297 -26.411 1.00 98.31 296 GLY A C 1
ATOM 2384 O O . GLY A 1 296 ? 11.210 -4.886 -25.647 1.00 98.31 296 GLY A O 1
ATOM 2385 N N . ASP A 1 297 ? 9.086 -4.856 -26.389 1.00 98.69 297 ASP A N 1
ATOM 2386 C CA . ASP A 1 297 ? 8.584 -3.890 -25.412 1.00 98.69 297 ASP A CA 1
ATOM 2387 C C . ASP A 1 297 ? 8.518 -4.533 -24.009 1.00 98.69 297 ASP A C 1
ATOM 2389 O O . ASP A 1 297 ? 7.946 -5.612 -23.819 1.00 98.69 297 ASP A O 1
ATOM 2393 N N . VAL A 1 298 ? 9.119 -3.890 -23.005 1.00 98.81 298 VAL A N 1
ATOM 2394 C CA . VAL A 1 298 ? 9.220 -4.428 -21.637 1.00 98.81 298 VAL A CA 1
ATOM 2395 C C . VAL A 1 298 ? 8.812 -3.403 -20.594 1.00 98.81 298 VAL A C 1
ATOM 2397 O O . VAL A 1 298 ? 8.957 -2.200 -20.793 1.00 98.81 298 VAL A O 1
ATOM 2400 N N . PHE A 1 299 ? 8.325 -3.875 -19.451 1.00 98.81 299 PHE A N 1
ATOM 2401 C CA . PHE A 1 299 ? 8.056 -3.024 -18.294 1.00 98.81 299 PHE A CA 1
ATOM 2402 C C . PHE A 1 299 ? 8.402 -3.726 -16.982 1.00 98.81 299 PHE A C 1
ATOM 2404 O O . PHE A 1 299 ? 8.586 -4.944 -16.938 1.00 98.81 299 PHE A O 1
ATOM 2411 N N . CYS A 1 300 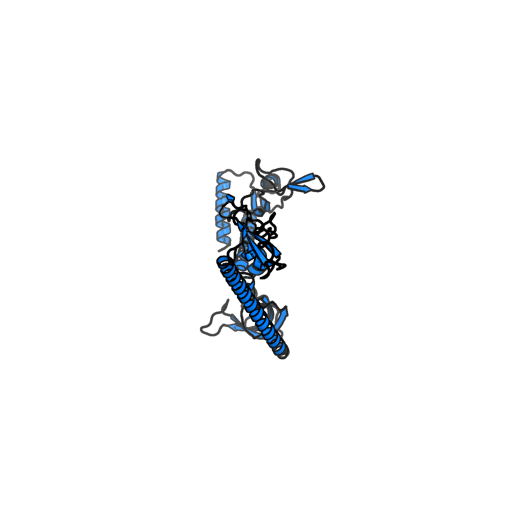? 8.482 -2.966 -15.894 1.00 98.62 300 CYS A N 1
ATOM 2412 C CA . CYS A 1 300 ? 8.536 -3.500 -14.539 1.00 98.62 300 CYS A CA 1
ATOM 2413 C C . CYS A 1 300 ? 7.757 -2.612 -13.561 1.00 98.62 300 CYS A C 1
ATOM 2415 O O . CYS A 1 300 ? 7.638 -1.401 -13.747 1.00 98.62 300 CYS A O 1
ATOM 2417 N N . ILE A 1 301 ? 7.252 -3.225 -12.489 1.00 98.56 301 ILE A N 1
ATOM 2418 C CA . ILE A 1 301 ? 6.666 -2.535 -11.335 1.00 98.56 301 ILE A CA 1
ATOM 2419 C C . ILE A 1 301 ? 7.473 -2.953 -10.104 1.00 98.56 301 ILE A C 1
ATOM 2421 O O . ILE A 1 301 ? 7.226 -4.007 -9.516 1.00 98.56 301 ILE A O 1
ATOM 2425 N N . ALA A 1 302 ? 8.460 -2.142 -9.729 1.00 97.56 302 ALA A N 1
ATOM 2426 C CA . ALA A 1 302 ? 9.442 -2.465 -8.692 1.00 97.56 302 ALA A CA 1
ATOM 2427 C C . ALA A 1 302 ? 9.570 -1.334 -7.660 1.00 97.56 302 ALA A C 1
ATOM 2429 O O . ALA A 1 302 ? 8.994 -0.262 -7.821 1.00 97.56 302 ALA A O 1
ATOM 2430 N N . GLN A 1 303 ? 10.296 -1.565 -6.563 1.00 97.88 303 GLN A N 1
ATOM 2431 C CA . GLN A 1 303 ? 10.635 -0.480 -5.637 1.00 97.88 303 GLN A CA 1
ATOM 2432 C C . GLN A 1 303 ? 11.885 0.256 -6.121 1.00 97.88 303 GLN A C 1
ATOM 2434 O O . GLN A 1 303 ? 12.833 -0.361 -6.604 1.00 97.88 303 GLN A O 1
ATOM 2439 N N . SER A 1 304 ? 11.889 1.573 -5.952 1.00 95.69 304 SER A N 1
ATOM 2440 C CA . SER A 1 304 ? 13.046 2.444 -6.163 1.00 95.69 304 SER A CA 1
ATOM 2441 C C . SER A 1 304 ? 13.299 3.295 -4.921 1.00 95.69 304 SER A C 1
ATOM 2443 O O . SER A 1 304 ? 12.370 3.618 -4.173 1.00 95.69 304 SER A O 1
ATOM 2445 N N . TYR A 1 305 ? 14.564 3.661 -4.708 1.00 94.94 305 TYR A N 1
ATOM 2446 C CA . TYR A 1 305 ? 15.035 4.231 -3.449 1.00 94.94 305 TYR A CA 1
ATOM 2447 C C . TYR A 1 305 ? 15.834 5.520 -3.656 1.00 94.94 305 TYR A C 1
ATOM 2449 O O . TYR A 1 305 ? 16.908 5.509 -4.251 1.00 94.94 305 TYR A O 1
ATOM 2457 N N . ARG A 1 306 ? 15.366 6.647 -3.113 1.00 90.56 306 ARG A N 1
ATOM 2458 C CA . ARG A 1 306 ? 16.054 7.949 -3.199 1.00 90.56 306 ARG A CA 1
ATOM 2459 C C . ARG A 1 306 ? 16.666 8.315 -1.853 1.00 90.56 306 ARG A C 1
ATOM 2461 O O . ARG A 1 306 ? 15.938 8.524 -0.887 1.00 90.56 306 ARG A O 1
ATOM 2468 N N . ALA A 1 307 ? 17.994 8.432 -1.796 1.00 88.06 307 ALA A N 1
ATOM 2469 C CA . ALA A 1 307 ? 18.709 8.769 -0.560 1.00 88.06 307 ALA A CA 1
ATOM 2470 C C . ALA A 1 307 ? 18.880 10.282 -0.332 1.00 88.06 307 ALA A C 1
ATOM 2472 O O . ALA A 1 307 ? 19.561 10.703 0.603 1.00 88.06 307 ALA A O 1
ATOM 2473 N N . GLU A 1 308 ? 18.276 11.119 -1.177 1.00 84.00 308 GLU A N 1
ATOM 2474 C CA . GLU A 1 308 ? 18.237 12.563 -0.965 1.00 84.00 308 GLU A CA 1
ATOM 2475 C C . GLU A 1 308 ? 17.519 12.894 0.347 1.00 84.00 308 GLU A C 1
ATOM 2477 O O . GLU A 1 308 ? 16.403 12.439 0.604 1.00 84.00 308 GLU A O 1
ATOM 2482 N N . GLN A 1 309 ? 18.141 13.732 1.179 1.00 80.94 309 GLN A N 1
ATOM 2483 C CA . GLN A 1 309 ? 17.561 14.176 2.448 1.00 80.94 309 GLN A CA 1
ATOM 2484 C C . GLN A 1 309 ? 16.496 15.259 2.217 1.00 80.94 309 GLN A C 1
ATOM 2486 O O . GLN A 1 309 ? 16.653 16.416 2.599 1.00 80.94 309 GLN A O 1
ATOM 2491 N N . SER A 1 310 ? 15.393 14.878 1.574 1.00 79.81 310 SER A N 1
ATOM 2492 C CA . SER A 1 310 ? 14.259 15.753 1.279 1.00 79.81 310 SER A CA 1
ATOM 2493 C C . SER A 1 310 ? 13.064 15.396 2.162 1.00 79.81 310 SER A C 1
ATOM 2495 O O . SER A 1 310 ? 12.303 14.473 1.876 1.00 79.81 310 SER A O 1
ATOM 2497 N N . ARG A 1 311 ? 12.866 16.144 3.256 1.00 75.81 311 ARG A N 1
ATOM 2498 C CA . ARG A 1 311 ? 11.715 15.966 4.160 1.00 75.81 311 ARG A CA 1
ATOM 2499 C C . ARG A 1 311 ? 10.573 16.898 3.762 1.00 75.81 311 ARG A C 1
ATOM 2501 O O . ARG A 1 311 ? 10.379 17.962 4.344 1.00 75.81 311 ARG A O 1
ATOM 2508 N N . THR A 1 312 ? 9.803 16.495 2.756 1.00 85.38 312 THR A N 1
ATOM 2509 C CA . THR A 1 312 ? 8.635 17.251 2.272 1.00 85.38 312 THR A CA 1
ATOM 2510 C C . THR A 1 312 ? 7.416 16.341 2.136 1.00 85.38 312 THR A C 1
ATOM 2512 O O . THR A 1 312 ? 7.541 15.123 2.118 1.00 85.38 312 THR A O 1
ATOM 2515 N N . ARG A 1 313 ? 6.227 16.925 1.954 1.00 82.31 313 ARG A N 1
ATOM 2516 C CA . ARG A 1 313 ? 4.975 16.168 1.761 1.00 82.31 313 ARG A CA 1
ATOM 2517 C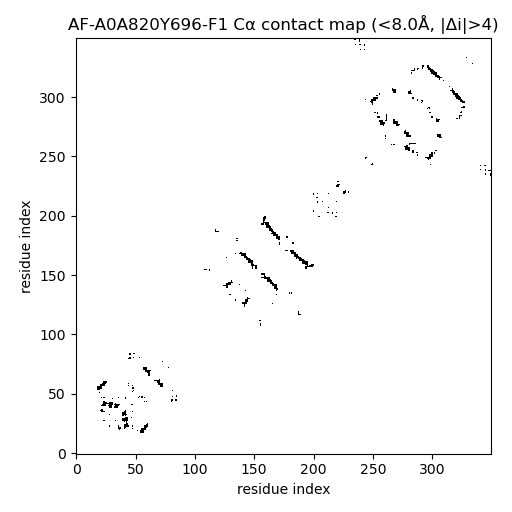 C . ARG A 1 313 ? 4.872 15.429 0.416 1.00 82.31 313 ARG A C 1
ATOM 2519 O O . ARG A 1 313 ? 3.868 14.770 0.184 1.00 82.31 313 ARG A O 1
ATOM 2526 N N . ARG A 1 314 ? 5.845 15.592 -0.489 1.00 86.00 314 ARG A N 1
ATOM 2527 C CA . ARG A 1 314 ? 5.799 15.072 -1.870 1.00 86.00 314 ARG A CA 1
ATOM 2528 C C . ARG A 1 314 ? 6.835 13.989 -2.168 1.00 86.00 314 ARG A C 1
ATOM 2530 O O . ARG A 1 314 ? 6.756 13.377 -3.224 1.00 86.00 314 ARG A O 1
ATOM 2537 N N . HIS A 1 315 ? 7.800 13.772 -1.278 1.00 90.25 315 HIS A N 1
ATOM 2538 C CA . HIS A 1 315 ? 8.938 12.896 -1.540 1.00 90.25 315 HIS A CA 1
ATOM 2539 C C . HIS A 1 315 ? 8.934 11.715 -0.570 1.00 90.25 315 HIS A C 1
ATOM 2541 O O . HIS A 1 315 ? 8.785 11.899 0.637 1.00 90.25 315 HIS A O 1
ATOM 2547 N N . LEU A 1 316 ? 9.103 10.513 -1.118 1.00 93.00 316 LEU A N 1
ATOM 2548 C CA . LEU A 1 316 ? 9.308 9.279 -0.370 1.00 93.00 316 LEU A CA 1
ATOM 2549 C C . LEU A 1 316 ? 10.723 8.765 -0.643 1.00 93.00 316 LEU A C 1
ATOM 2551 O O . LEU A 1 316 ? 11.201 8.844 -1.774 1.00 93.00 316 LEU A O 1
ATOM 2555 N N . ALA A 1 317 ? 11.372 8.228 0.390 1.00 93.19 317 ALA A N 1
ATOM 2556 C CA . ALA A 1 317 ? 12.678 7.585 0.251 1.00 93.19 317 ALA A CA 1
ATOM 2557 C C . ALA A 1 317 ? 12.577 6.211 -0.432 1.00 93.19 317 ALA A C 1
ATOM 2559 O O . ALA A 1 317 ? 13.521 5.797 -1.092 1.00 93.19 317 ALA A O 1
ATOM 2560 N N . GLU A 1 318 ? 11.430 5.539 -0.305 1.00 96.25 318 GLU A N 1
ATOM 2561 C CA . GLU A 1 318 ? 11.073 4.299 -0.998 1.00 96.25 318 GLU A CA 1
ATOM 2562 C C . GLU A 1 318 ? 9.706 4.484 -1.661 1.00 96.25 318 GLU A C 1
ATOM 2564 O O . GLU A 1 318 ? 8.750 4.938 -1.023 1.00 96.25 318 GLU A O 1
ATOM 2569 N N . TYR A 1 319 ? 9.606 4.150 -2.944 1.00 96.69 319 TYR A N 1
ATOM 2570 C CA . TYR A 1 319 ? 8.358 4.236 -3.695 1.00 96.69 319 TYR A CA 1
ATOM 2571 C C . TYR A 1 319 ? 8.274 3.148 -4.761 1.00 96.69 319 TYR A C 1
ATOM 2573 O O . TYR A 1 319 ? 9.282 2.659 -5.267 1.00 96.69 319 TYR A O 1
ATOM 2581 N N . THR A 1 320 ? 7.040 2.802 -5.125 1.00 98.19 320 THR A N 1
ATOM 2582 C CA . THR A 1 320 ? 6.777 1.883 -6.233 1.00 98.19 320 THR A CA 1
ATOM 2583 C C . THR A 1 320 ? 6.905 2.645 -7.540 1.00 98.19 320 THR A C 1
ATOM 2585 O O . THR A 1 320 ? 6.209 3.638 -7.749 1.00 98.19 320 THR A O 1
ATOM 2588 N N . HIS A 1 321 ? 7.808 2.178 -8.384 1.00 98.00 321 HIS A N 1
ATOM 2589 C CA . HIS A 1 321 ? 8.192 2.775 -9.645 1.00 98.00 321 HIS A CA 1
ATOM 2590 C C . HIS A 1 321 ? 7.702 1.870 -10.778 1.00 98.00 321 HIS A C 1
ATOM 2592 O O . HIS A 1 321 ? 7.954 0.664 -10.768 1.00 98.00 321 HIS A O 1
ATOM 2598 N N . ILE A 1 322 ? 6.944 2.452 -11.704 1.00 98.38 322 ILE A N 1
ATOM 2599 C CA . ILE A 1 322 ? 6.503 1.793 -12.932 1.00 98.38 322 ILE A CA 1
ATOM 2600 C C . ILE A 1 322 ? 7.396 2.335 -14.038 1.00 98.38 322 ILE A C 1
ATOM 2602 O O . ILE A 1 322 ? 7.413 3.543 -14.265 1.00 98.38 322 ILE A O 1
ATOM 2606 N N . GLU A 1 323 ? 8.145 1.450 -14.679 1.00 98.44 323 GLU A N 1
ATOM 2607 C CA . GLU A 1 323 ? 9.127 1.790 -15.709 1.00 98.44 323 GLU A CA 1
ATOM 2608 C C . GLU A 1 323 ? 8.876 0.900 -16.926 1.00 98.44 323 GLU A C 1
ATOM 2610 O O . GLU A 1 323 ? 8.548 -0.277 -16.765 1.00 98.44 323 GLU A O 1
ATOM 2615 N N . ALA A 1 324 ? 9.010 1.451 -18.130 1.00 98.50 324 ALA A N 1
ATOM 2616 C CA . ALA A 1 324 ? 8.833 0.723 -19.379 1.00 98.50 324 ALA A CA 1
ATOM 2617 C C . ALA A 1 324 ? 9.841 1.207 -20.419 1.00 98.50 324 ALA A C 1
ATOM 2619 O O . ALA A 1 324 ? 10.148 2.395 -20.464 1.00 98.50 324 ALA A O 1
ATOM 2620 N N . GLU A 1 325 ? 10.312 0.288 -21.255 1.00 98.50 325 GLU A N 1
ATOM 2621 C CA . GLU A 1 325 ? 11.308 0.542 -22.292 1.00 98.50 325 GLU A CA 1
ATOM 2622 C C . GLU A 1 325 ? 10.840 -0.088 -23.608 1.00 98.50 325 GLU A C 1
ATOM 2624 O O . GLU A 1 325 ? 10.279 -1.189 -23.612 1.00 98.50 325 GLU A O 1
ATOM 2629 N N . CYS A 1 326 ? 11.027 0.627 -24.719 1.00 98.19 326 CYS A N 1
ATOM 2630 C CA . CYS A 1 326 ? 10.489 0.240 -26.026 1.00 98.19 326 CYS A CA 1
ATOM 2631 C C . CYS A 1 326 ? 11.578 0.373 -27.105 1.00 98.19 326 CYS A C 1
ATOM 2633 O O . CYS A 1 326 ? 12.055 1.488 -27.345 1.00 98.19 326 CYS A O 1
ATOM 2635 N N . PRO A 1 327 ? 11.991 -0.705 -27.794 1.00 97.88 327 PRO A N 1
ATOM 2636 C CA . PRO A 1 327 ? 12.963 -0.595 -28.875 1.00 97.88 327 PRO A CA 1
ATOM 2637 C C . PRO A 1 327 ? 12.361 0.043 -30.139 1.00 97.88 327 PRO A C 1
ATOM 2639 O O . PRO A 1 327 ? 11.172 -0.070 -30.420 1.00 97.88 327 PRO A O 1
ATOM 2642 N N . PHE A 1 328 ? 13.222 0.655 -30.961 1.00 97.75 328 PHE A N 1
ATOM 2643 C CA . PHE A 1 328 ? 12.885 1.192 -32.293 1.00 97.75 328 PHE A CA 1
ATOM 2644 C C . PHE A 1 328 ? 11.811 2.296 -32.322 1.00 97.75 328 PHE A C 1
ATOM 2646 O O . PHE A 1 328 ? 11.067 2.402 -33.296 1.00 97.75 328 PHE A O 1
ATOM 2653 N N . ILE A 1 329 ? 11.761 3.145 -31.294 1.00 97.88 329 ILE A N 1
ATOM 2654 C CA . ILE A 1 329 ? 10.858 4.302 -31.241 1.00 97.88 329 ILE A CA 1
ATOM 2655 C C . ILE A 1 329 ? 11.577 5.617 -31.568 1.00 97.88 329 ILE A C 1
ATOM 2657 O O . ILE A 1 329 ? 12.778 5.773 -31.335 1.00 97.88 329 ILE A O 1
ATOM 2661 N N . SER A 1 330 ? 10.834 6.586 -32.095 1.00 98.31 330 SER A N 1
ATOM 2662 C CA . SER A 1 330 ? 11.242 7.988 -32.142 1.00 98.31 330 SER A CA 1
ATOM 2663 C C . SER A 1 330 ? 10.806 8.734 -30.877 1.00 98.31 330 SER A C 1
ATOM 2665 O O . SER A 1 330 ? 10.049 8.227 -30.051 1.00 98.31 330 SER A O 1
ATOM 2667 N N . TYR A 1 331 ? 11.252 9.983 -30.731 1.00 97.88 331 TYR A N 1
ATOM 2668 C CA . TYR A 1 331 ? 10.815 10.828 -29.620 1.00 97.88 331 TYR A CA 1
ATOM 2669 C C . TYR A 1 331 ? 9.307 11.125 -29.653 1.00 97.88 331 TYR A C 1
ATOM 2671 O O . TYR A 1 331 ? 8.681 11.183 -28.602 1.00 97.88 331 TYR A O 1
ATOM 2679 N N . ASN A 1 332 ? 8.709 11.273 -30.839 1.00 98.38 332 ASN A N 1
ATOM 2680 C CA . ASN A 1 332 ? 7.265 11.496 -30.941 1.00 98.38 332 ASN A CA 1
ATOM 2681 C C . ASN A 1 332 ? 6.485 10.240 -30.539 1.00 98.38 332 ASN A C 1
ATOM 2683 O O . ASN A 1 332 ? 5.530 10.350 -29.784 1.00 98.38 332 ASN A O 1
ATOM 2687 N N . ASP A 1 333 ? 6.960 9.055 -30.938 1.00 98.38 333 ASP A N 1
ATOM 2688 C CA . ASP A 1 333 ? 6.344 7.791 -30.517 1.00 98.38 333 ASP A CA 1
ATOM 2689 C C . ASP A 1 333 ? 6.389 7.627 -28.987 1.00 98.38 333 ASP A C 1
ATOM 2691 O O . ASP A 1 333 ? 5.450 7.103 -28.394 1.00 98.38 333 ASP A O 1
ATOM 2695 N N . LEU A 1 334 ? 7.460 8.094 -28.327 1.00 98.06 334 LEU A N 1
ATOM 2696 C CA . LEU A 1 334 ? 7.543 8.116 -26.863 1.00 98.06 334 LEU A CA 1
ATOM 2697 C C . LEU A 1 334 ? 6.457 9.009 -26.247 1.00 98.06 334 LEU A C 1
ATOM 2699 O O . LEU A 1 334 ? 5.809 8.601 -25.285 1.00 98.06 334 LEU A O 1
ATOM 2703 N N . LEU A 1 335 ? 6.263 10.219 -26.781 1.00 98.31 335 LEU A N 1
ATOM 2704 C CA . LEU A 1 335 ? 5.239 11.147 -26.289 1.00 98.31 335 LEU A CA 1
ATOM 2705 C C . LEU A 1 335 ? 3.832 10.564 -26.460 1.00 98.31 335 LEU A C 1
ATOM 2707 O O . LEU A 1 335 ? 3.061 10.575 -25.501 1.00 98.31 335 LEU A O 1
ATOM 2711 N N . ASP A 1 336 ? 3.547 9.990 -27.630 1.00 98.50 336 ASP A N 1
ATOM 2712 C CA . ASP A 1 336 ? 2.258 9.364 -27.934 1.00 98.50 336 ASP A CA 1
ATOM 2713 C C . ASP A 1 336 ? 1.983 8.179 -26.992 1.00 98.50 336 ASP A C 1
ATOM 2715 O O . ASP A 1 336 ? 0.887 8.054 -26.449 1.00 98.50 336 ASP A O 1
ATOM 2719 N N . ARG A 1 337 ? 2.992 7.336 -26.722 1.00 98.38 337 ARG A N 1
ATOM 2720 C CA . ARG A 1 337 ? 2.871 6.215 -25.771 1.00 98.38 337 ARG A CA 1
ATOM 2721 C C . ARG A 1 337 ? 2.650 6.681 -24.329 1.00 98.38 337 ARG A C 1
ATOM 2723 O O . ARG A 1 337 ? 1.916 6.027 -23.596 1.00 98.38 337 ARG A O 1
ATOM 2730 N N . ILE A 1 338 ? 3.265 7.788 -23.901 1.00 98.31 338 ILE A N 1
ATOM 2731 C CA . ILE A 1 338 ? 3.037 8.352 -22.558 1.00 98.31 338 ILE A CA 1
ATOM 2732 C C . ILE A 1 338 ? 1.607 8.889 -22.433 1.00 98.31 338 ILE A C 1
ATOM 2734 O O . ILE A 1 338 ? 0.962 8.662 -21.409 1.00 98.31 338 ILE A O 1
ATOM 2738 N N . GLU A 1 339 ? 1.110 9.595 -23.451 1.00 98.50 339 GLU A N 1
ATOM 2739 C CA . GLU A 1 339 ? -0.270 10.089 -23.469 1.00 98.50 339 GLU A CA 1
ATOM 2740 C C . GLU A 1 339 ? -1.266 8.925 -23.419 1.00 98.50 339 GLU A C 1
ATOM 2742 O O . GLU A 1 339 ? -2.140 8.897 -22.550 1.00 98.50 339 GLU A O 1
ATOM 2747 N N . ASP A 1 340 ? -1.069 7.926 -24.276 1.00 98.50 340 ASP A N 1
ATOM 2748 C CA . ASP A 1 340 ? -1.878 6.711 -24.334 1.00 98.50 340 ASP A CA 1
ATOM 2749 C C . ASP A 1 340 ? -1.865 5.930 -23.007 1.00 98.50 340 ASP A C 1
ATOM 2751 O O . ASP A 1 340 ? -2.921 5.527 -22.523 1.00 98.50 340 ASP A O 1
ATOM 2755 N N . LEU A 1 341 ? -0.703 5.792 -22.353 1.00 98.50 341 LEU A N 1
ATOM 2756 C CA . LEU A 1 341 ? -0.580 5.191 -21.019 1.00 98.50 341 LEU A CA 1
ATOM 2757 C C . LEU A 1 341 ? -1.450 5.895 -19.979 1.00 98.50 341 LEU A C 1
ATOM 2759 O O . LEU A 1 341 ? -2.160 5.238 -19.217 1.00 98.50 341 LEU A O 1
ATOM 2763 N N . VAL A 1 342 ? -1.386 7.225 -19.922 1.00 98.12 342 VAL A N 1
ATOM 2764 C CA . VAL A 1 342 ? -2.136 7.995 -18.926 1.00 98.12 342 VAL A CA 1
ATOM 2765 C C . VAL A 1 342 ? -3.637 7.913 -19.195 1.00 98.12 342 VAL A C 1
ATOM 2767 O O . VAL A 1 342 ? -4.400 7.672 -18.260 1.00 98.12 342 VAL A O 1
ATOM 2770 N N . VAL A 1 343 ? -4.063 8.095 -20.448 1.00 98.25 343 VAL A N 1
ATOM 2771 C CA . VAL A 1 343 ? -5.484 8.095 -20.825 1.00 98.25 343 VAL A CA 1
ATOM 2772 C C . VAL A 1 343 ? -6.104 6.709 -20.633 1.00 98.25 343 VAL A C 1
ATOM 2774 O O . VAL A 1 343 ? -7.088 6.583 -19.909 1.00 98.25 343 VAL A O 1
ATOM 2777 N N . ASP A 1 344 ? -5.497 5.658 -21.189 1.00 98.56 344 ASP A N 1
ATOM 2778 C CA . ASP A 1 344 ? -6.048 4.297 -21.148 1.00 98.56 344 ASP A CA 1
ATOM 2779 C C . ASP A 1 344 ? -6.115 3.741 -19.718 1.00 98.56 344 ASP A C 1
ATOM 2781 O O . ASP A 1 344 ? -7.101 3.110 -19.340 1.00 98.56 344 ASP A O 1
ATOM 2785 N N . VAL A 1 345 ? -5.105 3.999 -18.875 1.00 98.06 345 VAL A N 1
ATOM 2786 C CA . VAL A 1 345 ? -5.141 3.548 -17.472 1.00 98.06 345 VAL A CA 1
ATOM 2787 C C . VAL A 1 345 ? -6.240 4.261 -16.684 1.00 98.06 345 VAL A C 1
ATOM 2789 O O . VAL A 1 345 ? -6.897 3.616 -15.868 1.00 98.06 345 VAL A O 1
ATOM 2792 N N . ILE A 1 346 ? -6.471 5.558 -16.922 1.00 97.19 346 ILE A N 1
ATOM 2793 C CA . ILE A 1 346 ? -7.573 6.295 -16.284 1.00 97.19 346 ILE A CA 1
ATOM 2794 C C . ILE A 1 346 ? -8.925 5.745 -16.749 1.00 97.19 346 ILE A C 1
ATOM 2796 O O . ILE A 1 346 ? -9.792 5.502 -15.909 1.00 97.19 346 ILE A O 1
ATOM 2800 N N . ASP A 1 347 ? -9.092 5.496 -18.047 1.00 97.50 347 ASP A N 1
ATOM 2801 C CA . ASP A 1 347 ? -10.338 4.967 -18.609 1.00 97.50 347 ASP A CA 1
ATOM 2802 C C . ASP A 1 347 ? -10.663 3.564 -18.076 1.00 97.50 347 ASP A C 1
ATOM 2804 O O . ASP A 1 347 ? -11.820 3.267 -17.785 1.00 97.50 347 ASP A O 1
ATOM 2808 N N . ARG A 1 348 ? -9.651 2.716 -17.847 1.00 96.69 348 ARG A N 1
ATOM 2809 C CA . ARG A 1 348 ? -9.822 1.384 -17.228 1.00 96.69 348 ARG A CA 1
ATOM 2810 C C . ARG A 1 348 ? -10.283 1.425 -15.772 1.00 96.69 348 ARG A C 1
ATOM 2812 O O . ARG A 1 348 ? -10.749 0.413 -15.253 1.00 96.69 348 ARG A O 1
ATOM 2819 N N . MET A 1 349 ? -10.090 2.550 -15.088 1.00 89.38 349 MET A N 1
ATOM 2820 C CA . MET A 1 349 ? -10.488 2.712 -13.690 1.00 89.38 349 MET A CA 1
ATOM 2821 C C . MET A 1 349 ? -11.930 3.206 -13.520 1.00 89.38 349 MET A C 1
ATOM 2823 O O . MET A 1 349 ? -12.434 3.151 -12.392 1.00 89.38 349 MET A O 1
ATOM 2827 N N . ALA A 1 350 ? -12.546 3.731 -14.585 1.00 76.31 350 ALA A N 1
ATOM 2828 C CA . ALA A 1 350 ? -13.924 4.222 -14.601 1.00 76.31 350 ALA A CA 1
ATOM 2829 C C . ALA A 1 350 ? -14.934 3.065 -14.603 1.00 76.31 350 ALA A C 1
ATOM 2831 O O . ALA A 1 350 ? -15.964 3.203 -13.898 1.00 76.31 350 ALA A O 1
#